Protein AF-A0A1V6BPE2-F1 (afdb_monomer_lite)

Sequence (224 aa):
MIGSGWNFFGLFNGLGRNDGTTNKGRVEPFYGPVFQTWFSSTLQFDFSYVMPKNIRRWTHIVFQATPKLIYKGLLNVSDNVAYQYEADMGENLNGWNFKGNFLLGYQIPIIEDETGKDEMFLRRVNNNFVITAAMLFAIDKLSLTHYSDSPMSGGWGSDFCYVYFGPIFNFDLPNNFFGVFSLQWANEREYTSNTVGNLFYQNKTYKDWYVYFYRIVFAFGINI

Foldseek 3Di:
DKDWFDDDPPPAQQKFWQQLPDLQGGRDGCPFIKDKDKDKDKDKDAVLVVDDLVCSAVRRKIKMKIKMKMFIDGPPDAQPIFMDHHRDRRRDGGAIKIKMKIKIKDKDDPDADPDDPRSSYRPPPFQAKIKMKMKIKIFPIATPPCLPVAPLVWWLHNRDTKMKIWMKIWMQHGPQKIKIKIWMKIKDFDFDPVQPPRSRSRSTHTDGMDIDGDDIDIDIDGDD

Structure (mmCIF, N/CA/C/O backbone):
data_AF-A0A1V6BPE2-F1
#
_entry.id   AF-A0A1V6BPE2-F1
#
loop_
_atom_site.group_PDB
_atom_site.id
_atom_site.type_symbol
_atom_site.label_atom_id
_atom_site.label_alt_id
_atom_site.label_comp_id
_atom_site.label_asym_id
_atom_site.label_entity_id
_atom_site.label_seq_id
_atom_site.pdbx_PDB_ins_code
_atom_site.Cartn_x
_atom_site.Cartn_y
_atom_site.Cartn_z
_atom_site.occupancy
_atom_site.B_iso_or_equiv
_atom_site.auth_seq_id
_atom_site.auth_comp_id
_atom_site.auth_asym_id
_atom_site.auth_atom_id
_atom_site.pdbx_PDB_model_num
ATOM 1 N N . MET A 1 1 ? -12.352 -6.340 -13.380 1.00 84.00 1 MET A N 1
ATOM 2 C CA . MET A 1 1 ? -12.516 -4.973 -13.921 1.00 84.00 1 MET A CA 1
ATOM 3 C C . MET A 1 1 ? -11.866 -4.920 -15.292 1.00 84.00 1 MET A C 1
ATOM 5 O O . MET A 1 1 ? -10.806 -5.513 -15.456 1.00 84.00 1 MET A O 1
ATOM 9 N N . ILE A 1 2 ? -12.506 -4.260 -16.256 1.00 85.38 2 ILE A N 1
ATOM 10 C CA . ILE A 1 2 ? -11.946 -3.984 -17.584 1.00 85.38 2 ILE A CA 1
ATOM 11 C C . ILE A 1 2 ? -12.038 -2.474 -17.793 1.00 85.38 2 ILE A C 1
ATOM 13 O O . ILE A 1 2 ? -13.075 -1.887 -17.489 1.00 85.38 2 ILE A O 1
ATOM 17 N N . GLY A 1 3 ? -10.962 -1.861 -18.272 1.00 82.25 3 GLY A N 1
ATOM 18 C CA . GLY A 1 3 ? -10.868 -0.424 -18.504 1.00 82.25 3 GLY A CA 1
ATOM 19 C C . GLY A 1 3 ? -10.107 -0.093 -19.784 1.00 82.25 3 GLY A C 1
ATOM 20 O O . GLY A 1 3 ? -9.490 -0.953 -20.411 1.00 82.25 3 GLY A O 1
ATOM 21 N N . SER A 1 4 ? -10.160 1.175 -20.174 1.00 82.94 4 SER A N 1
ATOM 22 C CA . SER A 1 4 ? -9.344 1.760 -21.242 1.00 82.9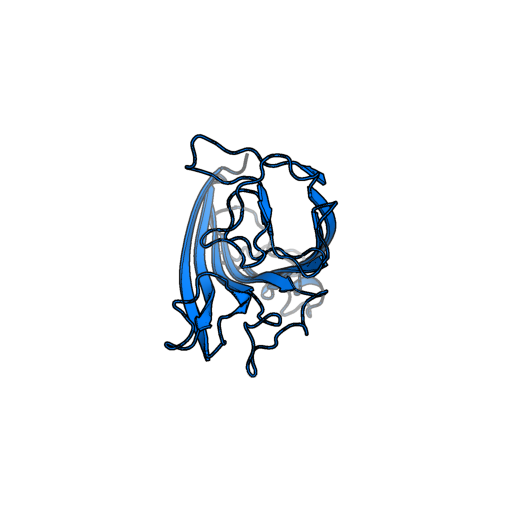4 4 SER A CA 1
ATOM 23 C C . SER A 1 4 ? -8.973 3.189 -20.848 1.00 82.94 4 SER A C 1
ATOM 25 O O . SER A 1 4 ? -9.617 3.771 -19.974 1.00 82.94 4 SER A O 1
ATOM 27 N N . GLY A 1 5 ? -7.925 3.745 -21.456 1.00 79.31 5 GLY A N 1
ATOM 28 C CA . GLY A 1 5 ? -7.472 5.102 -21.153 1.00 79.31 5 GLY A CA 1
ATOM 29 C C . GLY A 1 5 ? -7.773 6.098 -22.263 1.00 79.31 5 GLY A C 1
ATOM 30 O O . GLY A 1 5 ? -7.700 5.775 -23.449 1.00 79.31 5 GLY A O 1
ATOM 31 N N . TRP A 1 6 ? -8.049 7.328 -21.837 1.00 76.06 6 TRP A N 1
ATOM 32 C CA . TRP A 1 6 ? -8.291 8.497 -22.679 1.00 76.06 6 TRP A CA 1
ATOM 33 C C . TRP A 1 6 ? -7.142 9.494 -22.514 1.00 76.06 6 TRP A C 1
ATOM 35 O O . TRP A 1 6 ? -6.471 9.504 -21.483 1.00 76.06 6 TRP A O 1
ATOM 45 N N . ASN A 1 7 ? -6.925 10.358 -23.503 1.00 78.69 7 ASN A N 1
ATOM 46 C CA . ASN A 1 7 ? -6.015 11.495 -23.372 1.00 78.69 7 ASN A CA 1
ATOM 47 C C . ASN A 1 7 ? -6.806 12.799 -23.521 1.00 78.69 7 ASN A C 1
ATOM 49 O O . ASN A 1 7 ? -7.594 12.933 -24.456 1.00 78.69 7 ASN A O 1
ATOM 53 N N . PHE A 1 8 ? -6.591 13.748 -22.608 1.00 71.81 8 PHE A N 1
ATOM 54 C CA . PHE A 1 8 ? -7.148 15.098 -22.696 1.00 71.81 8 PHE A CA 1
ATOM 55 C C . PHE A 1 8 ? -6.040 16.107 -22.988 1.00 71.81 8 PHE A C 1
ATOM 57 O O . PHE A 1 8 ? -5.219 16.393 -22.117 1.00 71.81 8 PHE A O 1
ATOM 64 N N . PHE A 1 9 ? -6.046 16.659 -24.207 1.00 65.50 9 PHE A N 1
ATOM 65 C CA . PHE A 1 9 ? -5.226 17.799 -24.646 1.00 65.50 9 PHE A CA 1
ATOM 66 C C . PHE A 1 9 ? -3.731 17.732 -24.265 1.00 65.50 9 PHE A C 1
ATOM 68 O O . PHE A 1 9 ? -3.106 18.762 -24.030 1.00 65.50 9 PHE A O 1
ATOM 75 N N . GLY A 1 10 ? -3.144 16.532 -24.173 1.00 63.91 10 GLY A N 1
ATOM 76 C CA . GLY A 1 10 ? -1.744 16.352 -23.769 1.00 63.91 10 GLY A CA 1
ATOM 77 C C . GLY A 1 10 ? -1.451 16.642 -22.290 1.00 63.91 10 GLY A C 1
ATOM 78 O O . GLY A 1 10 ? -0.294 16.569 -21.885 1.00 63.91 10 GLY A O 1
ATOM 79 N N . LEU A 1 11 ? -2.476 16.943 -21.486 1.00 64.69 11 LEU A N 1
ATOM 80 C CA . LEU A 1 11 ? -2.368 17.189 -20.045 1.00 64.69 11 LEU A CA 1
ATOM 81 C C . LEU A 1 11 ? -2.385 15.886 -19.240 1.00 64.69 11 LEU A C 1
ATOM 83 O O . LEU A 1 11 ? -1.721 15.791 -18.213 1.00 64.69 11 LEU A O 1
ATOM 87 N N . PHE A 1 12 ? -3.116 14.877 -19.721 1.00 69.50 12 PHE A N 1
ATOM 88 C CA . PHE A 1 12 ? -3.251 13.585 -19.052 1.00 69.50 12 PHE A CA 1
ATOM 89 C C . PHE A 1 12 ? -3.108 12.450 -20.054 1.00 69.50 12 PHE A C 1
ATOM 91 O O . PHE A 1 12 ? -3.820 12.424 -21.060 1.00 69.50 12 PHE A O 1
ATOM 98 N N . ASN A 1 13 ? -2.221 11.498 -19.763 1.00 78.44 13 ASN A N 1
ATOM 99 C CA . ASN A 1 13 ? -2.099 10.273 -20.543 1.00 78.44 13 ASN A CA 1
ATOM 100 C C . ASN A 1 13 ? -2.761 9.108 -19.799 1.00 78.44 13 ASN A C 1
ATOM 102 O O . ASN A 1 13 ? -2.183 8.547 -18.873 1.00 78.44 13 ASN A O 1
ATOM 106 N N . GLY A 1 14 ? -3.990 8.755 -20.176 1.00 78.31 14 GLY A N 1
ATOM 107 C CA . GLY A 1 14 ? -4.737 7.691 -19.502 1.00 78.31 14 GLY A CA 1
ATOM 108 C C . GLY A 1 14 ? -4.257 6.275 -19.828 1.00 78.31 14 GLY A C 1
ATOM 109 O O . GLY A 1 14 ? -4.507 5.372 -19.032 1.00 78.31 14 GLY A O 1
ATOM 110 N N . LEU A 1 15 ? -3.599 6.064 -20.975 1.00 85.44 15 LEU A N 1
ATOM 111 C CA . LEU A 1 15 ? -3.005 4.784 -21.375 1.00 85.44 15 LEU A CA 1
ATOM 112 C C . LEU A 1 15 ? -1.836 5.009 -22.339 1.00 85.44 15 LEU A C 1
ATOM 114 O O . LEU A 1 15 ? -1.924 5.828 -23.256 1.00 85.44 15 LEU A O 1
ATOM 118 N N . GLY A 1 16 ? -0.760 4.247 -22.160 1.00 85.19 16 GLY A N 1
ATOM 119 C CA . GLY A 1 16 ? 0.381 4.323 -23.061 1.00 85.19 16 GLY A CA 1
ATOM 120 C C . GLY A 1 16 ? 1.523 3.393 -22.689 1.00 85.19 16 GLY A C 1
ATOM 121 O O . GLY A 1 16 ? 1.769 3.168 -21.510 1.00 85.19 16 GLY A O 1
ATOM 122 N N . ARG A 1 17 ? 2.244 2.840 -23.666 1.00 87.69 17 ARG A N 1
ATOM 123 C CA . ARG A 1 17 ? 3.418 2.000 -23.376 1.00 87.69 17 ARG A CA 1
ATOM 124 C C . ARG A 1 17 ? 4.615 2.840 -22.944 1.00 87.69 17 ARG A C 1
ATOM 126 O O . ARG A 1 17 ? 4.894 3.880 -23.526 1.00 87.69 17 ARG A O 1
ATOM 133 N N . ASN A 1 18 ? 5.362 2.359 -21.965 1.00 85.75 18 ASN A N 1
ATOM 134 C CA . ASN A 1 18 ? 6.623 2.916 -21.501 1.00 85.75 18 ASN A CA 1
ATOM 135 C C 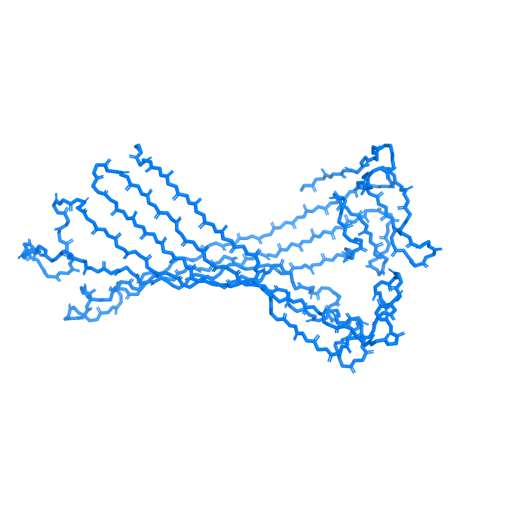. ASN A 1 18 ? 7.741 1.896 -21.760 1.00 85.75 18 ASN A C 1
ATOM 137 O O . ASN A 1 18 ? 8.168 1.166 -20.875 1.00 85.75 18 ASN A O 1
ATOM 141 N N . ASP A 1 19 ? 8.176 1.815 -23.013 1.00 80.25 19 ASP A N 1
ATOM 142 C CA . ASP A 1 19 ? 9.188 0.867 -23.500 1.00 80.25 19 ASP A CA 1
ATOM 143 C C . ASP A 1 19 ? 10.599 1.482 -23.582 1.00 80.25 19 ASP A C 1
ATOM 145 O O . ASP A 1 19 ? 11.495 0.917 -24.205 1.00 80.25 19 ASP A O 1
ATOM 149 N N . GLY A 1 20 ? 10.792 2.675 -23.009 1.00 77.62 20 GLY A N 1
ATOM 150 C CA . GLY A 1 20 ? 12.053 3.417 -23.067 1.00 77.62 20 GLY A CA 1
ATOM 151 C C . GLY A 1 20 ? 12.385 4.029 -24.435 1.00 77.62 20 GLY A C 1
ATOM 152 O O . GLY A 1 20 ? 13.420 4.678 -24.562 1.00 77.62 20 GLY A O 1
ATOM 153 N N . THR A 1 21 ? 11.526 3.872 -25.454 1.00 72.69 21 THR A N 1
ATOM 154 C CA . THR A 1 21 ? 11.765 4.433 -26.801 1.00 72.69 21 THR A CA 1
ATOM 155 C C . THR A 1 21 ? 11.424 5.916 -26.907 1.00 72.69 21 THR A C 1
ATOM 157 O O . THR A 1 21 ? 11.947 6.615 -27.774 1.00 72.69 21 THR A O 1
ATOM 160 N N . THR A 1 22 ? 10.557 6.416 -26.024 1.00 64.75 22 THR A N 1
ATOM 161 C CA . THR A 1 22 ? 10.195 7.831 -25.941 1.00 64.75 22 THR A CA 1
ATOM 162 C C . THR A 1 22 ? 10.459 8.379 -24.545 1.00 64.75 22 THR A C 1
ATOM 164 O O . THR A 1 22 ? 10.311 7.700 -23.532 1.00 64.75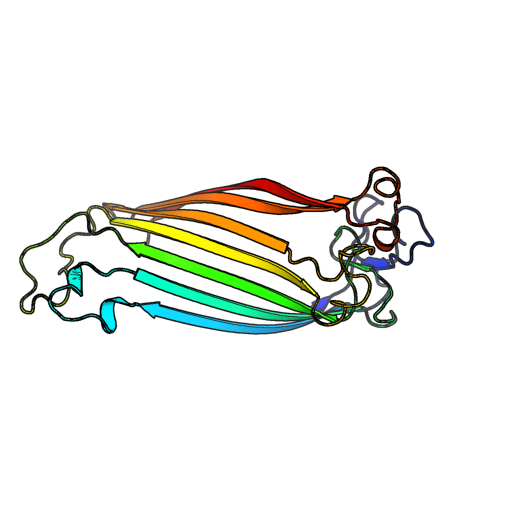 22 THR A O 1
ATOM 167 N N . ASN A 1 23 ? 10.797 9.665 -24.489 1.00 59.56 23 ASN A N 1
ATOM 168 C CA . ASN A 1 23 ? 11.189 10.367 -23.266 1.00 59.56 23 ASN A CA 1
ATOM 169 C C . ASN A 1 23 ? 10.088 10.478 -22.187 1.00 59.56 23 ASN A C 1
ATOM 171 O O . ASN A 1 23 ? 10.393 10.882 -21.069 1.00 59.56 23 ASN A O 1
ATOM 175 N N . LYS A 1 24 ? 8.815 10.188 -22.502 1.00 60.72 24 LYS A N 1
ATOM 176 C CA . LYS A 1 24 ? 7.665 10.376 -21.587 1.00 60.72 24 LYS A CA 1
ATOM 177 C C . LYS A 1 24 ? 6.665 9.207 -21.577 1.00 60.72 24 LYS A C 1
ATOM 179 O O . LYS A 1 24 ? 5.535 9.375 -21.122 1.00 60.72 24 LYS A O 1
ATOM 184 N N . GLY A 1 25 ? 7.067 8.038 -22.079 1.00 67.94 25 GLY A N 1
ATOM 185 C CA . GLY A 1 25 ? 6.114 7.004 -22.476 1.00 67.94 25 GLY A CA 1
ATOM 186 C C . GLY A 1 25 ? 5.356 7.422 -23.741 1.00 67.94 25 GLY A C 1
ATOM 187 O O . GLY A 1 25 ? 5.322 8.591 -24.138 1.00 67.94 25 GLY A O 1
ATOM 188 N N . ARG A 1 26 ? 4.818 6.448 -24.463 1.00 77.50 26 ARG A N 1
ATOM 189 C CA . ARG A 1 26 ? 4.007 6.674 -25.656 1.00 77.50 26 ARG A CA 1
ATOM 190 C C . ARG A 1 26 ? 2.615 7.130 -25.236 1.00 77.50 26 ARG A C 1
ATOM 192 O O . ARG A 1 26 ? 2.072 6.662 -24.243 1.00 77.50 26 ARG A O 1
ATOM 199 N N . VAL A 1 27 ? 2.027 8.037 -26.005 1.00 77.81 27 VAL A N 1
ATOM 200 C CA . VAL A 1 27 ? 0.629 8.442 -25.839 1.00 77.81 27 VAL A CA 1
ATOM 201 C C . VAL A 1 27 ? -0.202 7.585 -26.779 1.00 77.81 27 VAL A C 1
ATOM 203 O O . VAL A 1 27 ? -0.210 7.822 -27.984 1.00 77.81 27 VAL A O 1
ATOM 206 N N . GLU A 1 28 ? -0.855 6.560 -26.241 1.00 79.50 28 GLU A N 1
ATOM 207 C CA . GLU A 1 28 ? -1.592 5.576 -27.039 1.00 79.50 28 GLU A CA 1
ATOM 208 C C . GLU A 1 28 ? -2.977 5.350 -26.406 1.00 79.50 28 GLU A C 1
ATOM 210 O O . GLU A 1 28 ? -3.230 4.301 -25.800 1.00 79.50 28 GLU A O 1
ATOM 215 N N . PRO A 1 29 ? -3.890 6.341 -26.502 1.00 76.56 29 PRO A N 1
ATOM 216 C CA . PRO A 1 29 ? -5.252 6.168 -26.014 1.00 76.56 29 PRO A CA 1
ATOM 217 C C . PRO A 1 29 ? -5.890 4.960 -26.711 1.00 76.56 29 PRO A C 1
ATOM 219 O O . PRO A 1 29 ? -5.697 4.752 -27.908 1.00 76.56 29 PRO A O 1
ATOM 222 N N . PHE A 1 30 ? -6.632 4.151 -25.955 1.00 74.38 30 PHE A N 1
ATOM 223 C CA . PHE A 1 30 ? -7.263 2.910 -26.438 1.00 74.38 30 PHE A CA 1
ATOM 224 C C . PHE A 1 30 ? -6.341 1.850 -27.055 1.00 74.38 30 PHE A C 1
ATOM 226 O O . PHE A 1 30 ? -6.836 0.976 -27.763 1.00 74.38 30 PHE A O 1
ATOM 233 N N . TYR A 1 31 ? -5.033 1.868 -26.772 1.00 82.88 31 TYR A N 1
ATOM 234 C CA . TYR A 1 31 ? -4.097 0.851 -27.276 1.00 82.88 31 TYR A CA 1
ATOM 235 C C . TYR A 1 31 ? -4.575 -0.596 -27.047 1.00 82.88 31 TYR A C 1
ATOM 237 O O . TYR A 1 31 ? -4.380 -1.479 -27.882 1.00 82.88 31 TYR A O 1
ATOM 245 N N . GLY A 1 32 ? -5.230 -0.835 -25.914 1.00 85.12 32 GLY A N 1
ATOM 246 C CA . GLY A 1 32 ? -5.852 -2.106 -25.596 1.00 85.12 32 GLY A CA 1
ATOM 247 C C . GLY A 1 32 ? -6.659 -2.024 -24.304 1.00 85.12 32 GLY A C 1
ATOM 248 O O . GLY A 1 32 ? -6.548 -1.046 -23.556 1.00 85.12 32 GLY A O 1
ATOM 249 N N . PRO A 1 33 ? -7.490 -3.038 -24.027 1.00 88.56 33 PRO A N 1
ATOM 250 C CA . PRO A 1 33 ? -8.170 -3.139 -22.749 1.00 88.56 33 PRO A CA 1
ATOM 251 C C . PRO A 1 33 ? -7.161 -3.462 -21.640 1.00 88.56 33 PRO A C 1
ATOM 253 O O . PRO A 1 33 ? -6.342 -4.378 -21.758 1.00 88.56 33 PRO A O 1
ATOM 256 N N . VAL A 1 34 ? -7.259 -2.725 -20.538 1.00 90.19 34 VAL A N 1
ATOM 257 C CA . VAL A 1 34 ? -6.593 -3.054 -19.278 1.00 90.19 34 VAL A CA 1
ATOM 258 C C . VAL A 1 34 ? -7.533 -3.931 -18.468 1.00 90.19 34 VAL A C 1
ATOM 260 O O . VAL A 1 34 ? -8.680 -3.567 -18.209 1.00 90.19 34 VAL A O 1
ATOM 263 N N . PHE A 1 35 ? -7.053 -5.099 -18.068 1.00 91.31 35 PHE A N 1
ATOM 264 C CA . PHE A 1 35 ? -7.759 -6.031 -17.208 1.00 91.31 35 PHE A CA 1
ATOM 265 C C . PHE A 1 35 ? -7.145 -6.024 -15.811 1.00 91.31 35 PHE A C 1
ATOM 267 O O . PHE A 1 35 ? -5.927 -6.053 -15.643 1.00 91.31 35 PHE A O 1
ATOM 274 N N . GLN A 1 36 ? -8.008 -6.032 -14.799 1.00 92.69 36 GLN A N 1
ATOM 275 C CA . GLN A 1 36 ? -7.604 -6.198 -13.412 1.00 92.69 36 GLN A CA 1
ATOM 276 C C . GLN A 1 36 ? -8.524 -7.187 -12.700 1.00 92.69 36 GLN A C 1
ATOM 278 O O . GLN A 1 36 ? -9.750 -7.030 -12.711 1.00 92.69 36 GLN A O 1
ATOM 283 N N . THR A 1 37 ? -7.929 -8.159 -12.017 1.00 94.94 37 THR A N 1
ATOM 284 C CA . THR A 1 37 ? -8.616 -9.066 -11.093 1.00 94.94 37 THR A CA 1
ATOM 285 C C . THR A 1 37 ? -7.918 -9.054 -9.745 1.00 94.94 37 THR A C 1
ATOM 287 O O . THR A 1 37 ? -6.720 -8.786 -9.661 1.00 94.94 37 THR A O 1
ATOM 290 N N . TRP A 1 38 ? -8.664 -9.281 -8.670 1.00 96.44 38 TRP A N 1
ATOM 291 C CA . TRP A 1 38 ? -8.094 -9.312 -7.334 1.00 96.44 38 TRP A CA 1
ATOM 292 C C . TRP A 1 38 ? -8.835 -10.270 -6.420 1.00 96.44 38 TRP A C 1
ATOM 294 O O . TRP A 1 38 ? -10.042 -10.471 -6.535 1.00 96.44 38 TRP A O 1
ATOM 304 N N . PHE A 1 39 ? -8.089 -10.793 -5.459 1.00 96.75 39 PHE A N 1
ATOM 305 C CA . PHE A 1 39 ? -8.595 -11.535 -4.321 1.00 96.75 39 PHE A CA 1
ATOM 306 C C . PHE A 1 39 ? -8.176 -10.804 -3.048 1.00 96.75 39 PHE A C 1
ATOM 308 O O . PHE A 1 39 ? -7.030 -10.374 -2.927 1.00 96.75 39 PHE A O 1
ATOM 315 N N . SER A 1 40 ? -9.105 -10.628 -2.113 1.00 96.56 40 SER A N 1
ATOM 316 C CA . SER A 1 40 ? -8.866 -9.945 -0.843 1.00 96.56 40 SER A CA 1
ATOM 317 C C . SER A 1 40 ? -9.633 -10.661 0.254 1.00 96.56 40 SER A C 1
ATOM 319 O O . SER A 1 40 ? -10.776 -11.057 0.038 1.00 96.56 40 SER A O 1
ATOM 321 N N . SER A 1 41 ? -9.030 -10.777 1.432 1.00 95.31 41 SER A N 1
ATOM 322 C CA . SER A 1 41 ? -9.686 -11.317 2.624 1.00 95.31 41 SER A CA 1
ATOM 323 C C . SER A 1 41 ? -9.415 -10.398 3.801 1.00 95.31 41 SER A C 1
ATOM 325 O O . SER A 1 41 ? -8.312 -9.871 3.903 1.00 95.31 41 SER A O 1
ATOM 327 N N . THR A 1 42 ? -10.389 -10.223 4.692 1.00 96.69 42 THR A N 1
ATOM 328 C CA . THR A 1 42 ? -10.212 -9.467 5.937 1.00 96.69 42 THR A CA 1
ATOM 329 C C . THR A 1 42 ? -10.292 -10.423 7.113 1.00 96.69 42 THR A C 1
ATOM 331 O O . THR A 1 42 ? -11.276 -11.140 7.273 1.00 96.69 42 THR A O 1
ATOM 334 N N . LEU A 1 43 ? -9.246 -10.427 7.931 1.00 94.75 43 LEU A N 1
ATOM 335 C CA . LEU A 1 43 ? -9.169 -11.152 9.189 1.00 94.75 43 LEU A CA 1
ATOM 336 C C . LEU A 1 43 ? -9.150 -10.123 10.311 1.00 94.75 43 LEU A C 1
ATOM 338 O O . LEU A 1 43 ? -8.337 -9.203 10.277 1.00 94.75 43 LEU A O 1
ATOM 342 N N . GLN A 1 44 ? -10.025 -10.282 11.295 1.00 92.69 44 GLN A N 1
ATOM 343 C CA . GLN A 1 44 ? -10.048 -9.445 12.487 1.00 92.69 44 GLN A CA 1
ATOM 344 C C . GLN A 1 44 ? -10.071 -10.342 13.719 1.00 92.69 44 GLN A C 1
ATOM 346 O O . GLN A 1 44 ? -10.824 -11.314 13.769 1.00 92.69 44 GLN A O 1
ATOM 351 N N . PHE A 1 45 ? -9.230 -10.021 14.697 1.00 89.12 45 PHE A N 1
ATOM 352 C CA . PHE A 1 45 ? -9.114 -10.766 15.938 1.00 89.12 45 PHE A CA 1
ATOM 353 C C . PHE A 1 45 ? -9.046 -9.816 17.129 1.00 89.12 45 PHE A C 1
ATOM 355 O O . PHE A 1 45 ? -8.295 -8.841 17.121 1.00 89.12 45 PHE A O 1
ATOM 362 N N . ASP A 1 46 ? -9.829 -10.128 18.154 1.00 85.44 46 ASP A N 1
ATOM 363 C CA . ASP A 1 46 ? -9.804 -9.444 19.439 1.00 85.44 46 ASP A CA 1
ATOM 364 C C . ASP A 1 46 ? -9.093 -10.340 20.461 1.00 85.44 46 ASP A C 1
ATOM 366 O O . ASP A 1 46 ? -9.611 -11.386 20.870 1.00 85.44 46 ASP A O 1
ATOM 370 N N . PHE A 1 47 ? -7.890 -9.936 20.876 1.00 83.56 47 PHE A N 1
ATOM 371 C CA . PHE A 1 47 ? -7.075 -10.720 21.807 1.00 83.56 47 PHE A CA 1
ATOM 372 C C . PHE A 1 47 ? -7.708 -10.836 23.189 1.00 83.56 47 PHE A C 1
ATOM 374 O O . PHE A 1 47 ? -7.445 -11.806 23.898 1.00 83.56 47 PHE A O 1
ATOM 381 N N . SER A 1 48 ? -8.590 -9.907 23.553 1.00 80.50 48 SER A N 1
ATOM 382 C CA . SER A 1 48 ? -9.318 -9.915 24.823 1.00 80.50 48 SER A CA 1
ATOM 383 C C . SER A 1 48 ? -10.079 -11.227 25.025 1.00 80.50 48 SER A C 1
ATOM 385 O O . SER A 1 48 ? -10.209 -11.715 26.145 1.00 80.50 48 SER A O 1
ATOM 387 N N . TYR A 1 49 ? -10.555 -11.853 23.944 1.00 79.06 49 TYR A N 1
ATOM 388 C CA . TYR A 1 49 ? -11.358 -13.070 24.021 1.00 79.06 49 TYR A CA 1
ATOM 389 C C . TYR A 1 49 ? -10.599 -14.288 24.573 1.00 79.06 49 TYR A C 1
ATOM 391 O O . TYR A 1 49 ? -11.203 -15.120 25.252 1.00 79.06 49 TYR A O 1
ATOM 399 N N . VAL A 1 50 ? -9.293 -14.385 24.313 1.00 85.06 50 VAL A N 1
ATOM 400 C CA . VAL A 1 50 ? -8.455 -15.538 24.697 1.00 85.06 50 VAL A CA 1
ATOM 401 C C . VAL A 1 50 ? -7.646 -15.309 25.976 1.00 85.06 50 VAL A C 1
ATOM 403 O O . VAL A 1 50 ? -6.935 -16.208 26.421 1.00 85.06 50 VAL A O 1
ATOM 406 N N . MET A 1 51 ? -7.750 -14.125 26.584 1.00 84.06 51 MET A N 1
ATOM 407 C CA . MET A 1 51 ? -7.001 -13.800 27.794 1.00 84.06 51 MET A CA 1
ATOM 408 C C . MET A 1 51 ? -7.645 -14.371 29.068 1.00 84.06 51 MET A C 1
ATOM 410 O O . MET A 1 51 ? -8.875 -14.462 29.165 1.00 84.06 51 MET A O 1
ATOM 414 N N . PRO A 1 52 ? -6.832 -14.701 30.091 1.00 84.56 52 PRO A N 1
ATOM 415 C CA . PRO A 1 52 ? -7.315 -15.045 31.424 1.00 84.56 52 PRO A CA 1
ATOM 416 C C . PRO A 1 52 ? -8.274 -13.990 31.996 1.00 84.56 52 PRO A C 1
ATOM 418 O O . PRO A 1 52 ? -8.064 -12.786 31.828 1.00 84.56 52 PRO A O 1
ATOM 421 N N . LYS A 1 53 ? -9.317 -14.434 32.714 1.00 79.44 53 LYS A N 1
ATOM 422 C CA . LYS A 1 53 ? -10.396 -13.564 33.229 1.00 79.44 53 LYS A CA 1
ATOM 423 C C . LYS A 1 53 ? -9.887 -12.353 34.024 1.00 79.44 53 LYS A C 1
ATOM 425 O O . LYS A 1 53 ? -10.438 -11.271 33.888 1.00 79.44 53 LYS A O 1
ATOM 430 N N . ASN A 1 54 ? -8.810 -12.516 34.791 1.00 79.75 54 ASN A N 1
ATOM 431 C CA . ASN A 1 54 ? -8.215 -11.470 35.628 1.00 79.75 54 ASN A CA 1
ATOM 432 C C . ASN A 1 54 ? -7.586 -10.302 34.842 1.00 79.75 54 ASN A C 1
ATOM 434 O O . ASN A 1 54 ? -7.477 -9.205 35.385 1.00 79.75 54 ASN A O 1
ATOM 438 N N . ILE A 1 55 ? -7.167 -10.513 33.588 1.00 75.06 55 ILE A N 1
ATOM 439 C CA . ILE A 1 55 ? -6.552 -9.469 32.738 1.00 75.06 55 ILE A CA 1
ATOM 440 C C . ILE A 1 55 ? -7.362 -9.156 31.475 1.00 75.06 55 ILE A C 1
ATOM 442 O O . ILE A 1 55 ? -7.078 -8.187 30.770 1.00 75.06 55 ILE A O 1
ATOM 446 N N . ARG A 1 56 ? -8.403 -9.948 31.207 1.00 73.75 56 ARG A N 1
ATOM 447 C CA . ARG A 1 56 ? -9.293 -9.823 30.051 1.00 73.75 56 ARG A CA 1
ATOM 448 C C . ARG A 1 56 ? -9.935 -8.443 29.922 1.00 73.75 56 ARG A C 1
ATOM 450 O O . ARG A 1 56 ? -10.044 -7.949 28.811 1.00 73.75 56 ARG A O 1
ATOM 457 N N . ARG A 1 57 ? -10.295 -7.800 31.037 1.00 71.06 57 ARG A N 1
ATOM 458 C CA . ARG A 1 57 ? -10.880 -6.445 31.049 1.00 71.06 57 ARG A CA 1
ATOM 459 C C . ARG A 1 57 ? -9.908 -5.323 30.659 1.00 71.06 57 ARG A C 1
ATOM 461 O O . ARG A 1 57 ? -10.350 -4.229 30.352 1.00 71.06 57 ARG A O 1
ATOM 468 N N . TRP A 1 58 ? -8.602 -5.586 30.720 1.00 68.62 58 TRP A N 1
ATOM 469 C CA . TRP A 1 58 ? -7.539 -4.615 30.421 1.00 68.62 58 TRP A CA 1
ATOM 470 C C . TRP A 1 58 ? -6.884 -4.861 29.071 1.00 68.62 58 TRP A C 1
ATOM 472 O O . TRP A 1 58 ? -6.150 -4.024 28.555 1.00 68.62 58 TRP A O 1
ATOM 482 N N . THR A 1 59 ? -7.114 -6.039 28.505 1.00 74.12 59 THR A N 1
ATOM 483 C CA . THR A 1 59 ? -6.655 -6.350 27.165 1.00 74.12 59 THR A CA 1
ATOM 484 C C . THR A 1 59 ? -7.760 -5.868 26.248 1.00 74.12 59 THR A C 1
ATOM 486 O O . THR A 1 59 ? -8.851 -6.399 26.324 1.00 74.12 59 THR A O 1
ATOM 489 N N . HIS A 1 60 ? -7.497 -4.837 25.449 1.00 79.69 60 HIS A N 1
ATOM 490 C CA . HIS A 1 60 ? -8.379 -4.359 24.379 1.00 79.69 60 HIS A CA 1
ATOM 491 C C . HIS A 1 60 ? -7.576 -4.232 23.085 1.00 79.69 60 HIS A C 1
ATOM 493 O O . HIS A 1 60 ? -7.604 -3.211 22.395 1.00 79.69 60 HIS A O 1
ATOM 499 N N . ILE A 1 61 ? -6.763 -5.256 22.817 1.00 86.75 61 ILE A N 1
ATOM 500 C CA . ILE A 1 61 ? -5.899 -5.298 21.645 1.00 86.75 61 ILE A CA 1
ATOM 501 C C . ILE A 1 61 ? -6.703 -5.886 20.492 1.00 86.75 61 ILE A C 1
ATOM 503 O O . ILE A 1 61 ? -7.127 -7.042 20.542 1.00 86.75 61 ILE A O 1
ATOM 507 N N . VAL A 1 62 ? -6.865 -5.089 19.444 1.00 87.38 62 VAL A N 1
ATOM 508 C CA . VAL A 1 62 ? -7.540 -5.480 18.210 1.00 87.38 62 VAL A CA 1
ATOM 509 C C . VAL A 1 62 ? -6.505 -5.578 17.108 1.00 87.38 62 VAL A C 1
ATOM 511 O O . VAL A 1 62 ? -5.718 -4.660 16.891 1.00 87.38 62 VAL A O 1
ATOM 514 N N . PHE A 1 63 ? -6.520 -6.688 16.387 1.00 92.25 63 PHE A N 1
ATOM 515 C CA . PHE A 1 63 ? -5.732 -6.857 15.181 1.00 92.25 63 PHE A CA 1
ATOM 516 C C . PHE A 1 63 ? -6.647 -7.025 13.979 1.00 92.25 63 PHE A C 1
ATOM 518 O O . PHE A 1 63 ? -7.612 -7.787 14.025 1.00 92.25 63 PHE A O 1
ATOM 525 N N . GLN A 1 64 ? -6.315 -6.342 12.890 1.00 95.19 64 GLN A N 1
ATOM 526 C CA . GLN A 1 64 ? -6.949 -6.535 11.597 1.00 95.19 64 GLN A CA 1
ATOM 527 C C . GLN A 1 64 ? -5.878 -6.688 10.519 1.00 95.19 64 GLN A C 1
ATOM 529 O O . GLN A 1 64 ? -4.962 -5.876 10.424 1.00 95.19 64 GLN A O 1
ATOM 534 N N . ALA A 1 65 ? -6.021 -7.701 9.673 1.00 97.00 65 ALA A N 1
ATOM 535 C CA . ALA A 1 65 ? -5.213 -7.896 8.480 1.00 97.00 65 ALA A CA 1
ATOM 536 C C . ALA A 1 65 ? -6.107 -7.993 7.248 1.00 97.00 65 ALA A C 1
ATOM 538 O O . ALA A 1 65 ? -7.125 -8.684 7.243 1.00 97.00 65 ALA A O 1
ATOM 539 N N . THR A 1 66 ? -5.708 -7.323 6.177 1.00 98.00 66 THR A N 1
ATOM 540 C CA . THR A 1 66 ? -6.415 -7.329 4.899 1.00 98.00 66 THR A CA 1
ATOM 541 C C . THR A 1 66 ? -5.418 -7.531 3.759 1.00 98.00 66 THR A C 1
ATOM 543 O O . THR A 1 66 ? -5.052 -6.559 3.093 1.00 98.00 66 THR A O 1
ATOM 546 N N . PRO A 1 67 ? -4.912 -8.764 3.551 1.00 97.00 67 PRO A N 1
ATOM 547 C CA . PRO A 1 67 ? -4.103 -9.096 2.384 1.00 97.00 67 PRO A CA 1
ATOM 548 C C . PRO A 1 67 ? -4.936 -9.032 1.099 1.00 97.00 67 PRO A C 1
ATOM 550 O O . PRO A 1 67 ? -6.098 -9.448 1.067 1.00 97.00 67 PRO A O 1
ATOM 553 N N . LYS A 1 68 ? -4.312 -8.553 0.022 1.00 97.81 68 LYS A N 1
ATOM 554 C CA . LYS A 1 68 ? -4.911 -8.424 -1.304 1.00 97.81 68 LYS A CA 1
ATOM 555 C C . LYS A 1 68 ? -3.906 -8.806 -2.393 1.00 97.81 68 LYS A C 1
ATOM 557 O O . LYS A 1 68 ? -2.863 -8.179 -2.544 1.00 97.81 68 LYS A O 1
ATOM 562 N N . LEU A 1 69 ? -4.254 -9.809 -3.191 1.00 97.62 69 LEU A N 1
ATOM 563 C CA . LEU A 1 69 ? -3.532 -10.198 -4.402 1.00 97.62 69 LEU A CA 1
ATOM 564 C C . LEU A 1 69 ? -4.229 -9.579 -5.608 1.00 97.62 69 LEU A C 1
ATOM 566 O O . LEU A 1 69 ? -5.442 -9.720 -5.752 1.00 97.62 69 LEU A O 1
ATOM 570 N N . ILE A 1 70 ? -3.484 -8.884 -6.464 1.00 96.94 70 ILE A N 1
ATOM 571 C CA . ILE A 1 70 ? -4.020 -8.182 -7.634 1.00 96.94 70 ILE A CA 1
ATOM 572 C C . ILE A 1 70 ? -3.221 -8.592 -8.860 1.00 96.94 70 ILE A C 1
ATOM 574 O O . ILE A 1 70 ? -2.007 -8.424 -8.876 1.00 96.94 70 ILE A O 1
ATOM 578 N N . TYR A 1 71 ? -3.897 -9.056 -9.901 1.00 95.19 71 TYR A N 1
ATOM 579 C CA . TYR A 1 71 ? -3.322 -9.136 -11.237 1.00 95.19 71 TYR A CA 1
ATOM 580 C C . TYR A 1 71 ? -3.810 -7.943 -12.051 1.00 95.19 71 TYR A C 1
ATOM 582 O O . TYR A 1 71 ? -5.017 -7.684 -12.097 1.00 95.19 71 TYR A O 1
ATOM 590 N N . LYS A 1 72 ? -2.886 -7.228 -12.689 1.00 94.25 72 LYS A N 1
ATOM 591 C CA . LYS A 1 72 ? -3.175 -6.132 -13.620 1.00 94.25 72 LYS A CA 1
ATOM 592 C C . LYS A 1 72 ? -2.425 -6.413 -14.914 1.00 94.25 72 LYS A C 1
ATOM 594 O O . LYS A 1 72 ? -1.247 -6.752 -14.862 1.00 94.25 72 LYS A O 1
ATOM 599 N N . GLY A 1 73 ? -3.089 -6.264 -16.053 1.00 93.06 73 GLY A N 1
ATOM 600 C CA . GLY A 1 73 ? -2.456 -6.450 -17.350 1.00 93.06 73 GLY A CA 1
ATOM 601 C C . GLY A 1 73 ? -3.110 -5.628 -18.450 1.00 93.06 73 GLY A C 1
ATOM 602 O O . GLY A 1 73 ? -4.326 -5.454 -18.466 1.00 93.06 73 GLY A O 1
ATOM 603 N N . LEU A 1 74 ? -2.300 -5.131 -19.374 1.00 91.75 74 LEU A N 1
ATOM 604 C CA . LEU A 1 74 ? -2.717 -4.529 -20.630 1.00 91.75 74 LEU A CA 1
ATOM 605 C C . LEU A 1 74 ? -2.621 -5.585 -21.735 1.00 91.75 74 LEU A C 1
ATOM 607 O O . LEU A 1 74 ? -1.542 -6.122 -21.997 1.00 91.75 74 LEU A O 1
ATOM 611 N N . LEU A 1 75 ? -3.748 -5.889 -22.387 1.00 87.19 75 LEU A N 1
ATOM 612 C CA . LEU A 1 75 ? -3.741 -6.809 -23.527 1.00 87.19 75 LEU A CA 1
ATOM 613 C C . LEU A 1 75 ? -2.942 -6.201 -24.696 1.00 87.19 75 LEU A C 1
ATOM 615 O O . LEU A 1 75 ? -2.891 -4.982 -24.851 1.00 87.19 75 LEU A O 1
ATOM 619 N N . ASN A 1 76 ? -2.340 -7.051 -25.534 1.00 85.44 76 ASN A N 1
ATOM 620 C CA . ASN A 1 76 ? -1.442 -6.673 -26.643 1.00 85.44 76 ASN A CA 1
ATOM 621 C C . ASN A 1 76 ? -0.101 -6.039 -26.221 1.00 85.44 76 ASN A C 1
ATOM 623 O O . ASN A 1 76 ? 0.595 -5.445 -27.053 1.00 85.44 76 ASN A O 1
ATOM 627 N N . VAL A 1 77 ? 0.279 -6.175 -24.949 1.00 86.25 77 VAL A N 1
ATOM 628 C CA . VAL A 1 77 ? 1.599 -5.811 -24.420 1.00 86.25 77 VAL A CA 1
ATOM 629 C C . VAL A 1 77 ? 2.197 -7.031 -23.731 1.00 86.25 77 VAL A C 1
ATOM 631 O O . VAL A 1 77 ? 1.482 -7.774 -23.063 1.00 86.25 77 VAL A O 1
ATOM 634 N N . SER A 1 78 ? 3.489 -7.277 -23.950 1.00 87.31 78 SER A N 1
ATOM 635 C CA . SER A 1 78 ? 4.210 -8.357 -23.277 1.00 87.31 78 SER A CA 1
ATOM 636 C C . SER A 1 78 ? 4.483 -8.005 -21.818 1.00 87.31 78 SER A C 1
ATOM 638 O O . SER A 1 78 ? 4.554 -6.833 -21.456 1.00 87.31 78 SER A O 1
ATOM 640 N N . ASP A 1 79 ? 4.698 -9.020 -20.985 1.00 87.25 79 ASP A N 1
ATOM 641 C CA . ASP A 1 79 ? 4.755 -8.822 -19.535 1.00 87.25 79 ASP A CA 1
ATOM 642 C C . ASP A 1 79 ? 5.903 -7.917 -19.067 1.00 87.25 79 ASP A C 1
ATOM 644 O O . ASP A 1 79 ? 5.764 -7.204 -18.079 1.00 87.25 79 ASP A O 1
ATOM 648 N N . ASN A 1 80 ? 6.993 -7.851 -19.833 1.00 85.56 80 ASN A N 1
ATOM 649 C CA . ASN A 1 80 ? 8.182 -7.062 -19.499 1.00 85.56 80 ASN A CA 1
ATOM 650 C C . ASN A 1 80 ? 8.133 -5.613 -20.011 1.00 85.56 80 ASN A C 1
ATOM 652 O O . ASN A 1 80 ? 9.062 -4.841 -19.769 1.00 85.56 80 ASN A O 1
ATOM 656 N N . VAL A 1 81 ? 7.090 -5.237 -20.755 1.00 88.69 81 VAL A N 1
ATOM 657 C CA . VAL A 1 81 ? 6.947 -3.877 -21.282 1.00 88.69 81 VAL A CA 1
ATOM 658 C C . VAL A 1 81 ? 6.103 -3.065 -20.319 1.00 88.69 81 VAL A C 1
ATOM 660 O O . VAL A 1 81 ? 4.929 -3.362 -20.088 1.00 88.69 81 VAL A O 1
ATOM 663 N N . ALA A 1 82 ? 6.708 -2.016 -19.766 1.00 90.56 82 ALA A N 1
ATOM 664 C CA . ALA A 1 82 ? 6.009 -1.159 -18.833 1.00 90.56 82 ALA A CA 1
ATOM 665 C C . ALA A 1 82 ? 4.930 -0.334 -19.543 1.00 90.56 82 ALA A C 1
ATOM 667 O O . ALA A 1 82 ? 5.017 -0.059 -20.742 1.00 90.56 82 ALA A O 1
ATOM 668 N N . TYR A 1 83 ? 3.897 0.073 -18.816 1.00 89.56 83 TYR A N 1
ATOM 669 C CA . TYR A 1 83 ? 2.827 0.912 -19.342 1.00 89.56 83 TYR A CA 1
ATOM 670 C C . TYR A 1 83 ? 2.281 1.877 -18.288 1.00 89.56 83 TYR A C 1
ATOM 672 O O . TYR A 1 83 ? 2.289 1.620 -17.081 1.00 89.56 83 TYR A O 1
ATOM 680 N N . GLN A 1 84 ? 1.788 3.006 -18.779 1.00 88.81 84 GLN A N 1
ATOM 681 C CA . GLN A 1 84 ? 1.004 3.999 -18.060 1.00 88.81 84 GLN A CA 1
ATOM 682 C C . GLN A 1 84 ? -0.462 3.599 -18.071 1.00 88.81 84 GLN A C 1
ATOM 684 O O . GLN A 1 84 ? -0.987 3.181 -19.104 1.00 88.81 84 GLN A O 1
ATOM 689 N N . TYR A 1 85 ? -1.127 3.757 -16.934 1.00 86.44 85 TYR A N 1
ATOM 690 C CA . TYR A 1 85 ? -2.574 3.606 -16.816 1.00 86.44 85 TYR A CA 1
ATOM 691 C C . TYR A 1 85 ? -3.103 4.596 -15.778 1.00 86.44 85 TYR A C 1
ATOM 693 O O . TYR A 1 85 ? -2.475 4.774 -14.742 1.00 86.44 85 TYR A O 1
ATOM 701 N N . GLU A 1 86 ? -4.236 5.248 -16.052 1.00 85.44 86 GLU A N 1
ATOM 702 C CA . GLU A 1 86 ? -4.836 6.251 -15.147 1.00 85.44 86 GLU A CA 1
ATOM 703 C C . GLU A 1 86 ? -3.881 7.415 -14.800 1.00 85.44 86 GLU A C 1
ATOM 705 O O . GLU A 1 86 ? -3.910 7.953 -13.698 1.00 85.44 86 GLU A O 1
ATOM 710 N N . ALA A 1 87 ? -3.054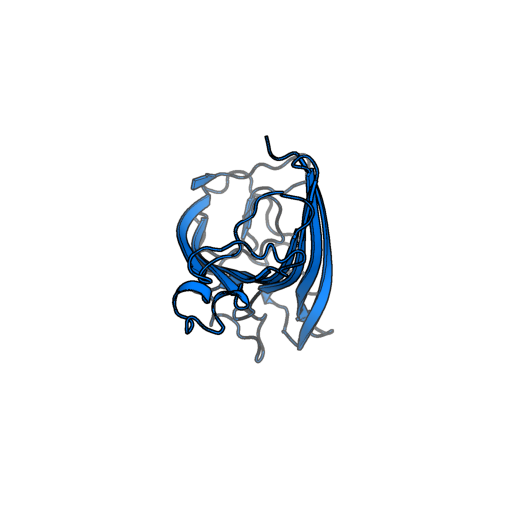 7.831 -15.770 1.00 80.25 87 ALA A N 1
ATOM 711 C CA . ALA A 1 87 ? -2.088 8.928 -15.635 1.00 80.25 87 ALA A CA 1
ATOM 712 C C . ALA A 1 87 ? -1.034 8.730 -14.528 1.00 80.25 87 ALA A C 1
ATOM 714 O O . ALA A 1 87 ? -0.549 9.698 -13.941 1.00 80.25 87 ALA A O 1
ATOM 715 N N . ASP A 1 88 ? -0.652 7.479 -14.264 1.00 83.69 88 ASP A N 1
ATOM 716 C CA . ASP A 1 88 ? 0.457 7.164 -13.369 1.00 83.69 88 ASP A CA 1
ATOM 717 C C . ASP A 1 88 ? 1.847 7.319 -14.020 1.00 83.69 88 ASP A C 1
ATOM 719 O O . ASP A 1 88 ? 2.000 7.711 -15.179 1.00 83.69 88 ASP A O 1
ATOM 723 N N . MET A 1 89 ? 2.896 7.013 -13.248 1.00 81.94 89 MET A N 1
ATOM 724 C CA . MET A 1 89 ? 4.298 7.178 -13.658 1.00 81.94 89 MET A CA 1
ATOM 725 C C . MET A 1 89 ? 4.751 6.205 -14.761 1.00 81.94 89 MET A C 1
ATOM 727 O O . MET A 1 89 ? 5.871 6.326 -15.254 1.00 81.94 89 MET A O 1
ATOM 731 N N . GLY A 1 90 ? 3.913 5.250 -15.182 1.00 85.00 90 GLY A N 1
ATOM 732 C CA . GLY A 1 90 ? 4.268 4.326 -16.260 1.00 85.00 90 GLY A CA 1
ATOM 733 C C . GLY A 1 90 ? 5.168 3.175 -15.853 1.00 85.00 90 GLY A C 1
ATOM 734 O O . GLY A 1 90 ? 5.905 2.660 -16.689 1.00 85.00 90 GLY A O 1
ATOM 735 N N . GLU A 1 91 ? 5.118 2.791 -14.581 1.00 89.19 91 GLU A N 1
ATOM 736 C CA . GLU A 1 91 ? 5.876 1.671 -14.013 1.00 89.19 91 GLU A CA 1
ATOM 737 C C . GLU A 1 91 ? 4.983 0.442 -13.749 1.00 89.19 91 GLU A C 1
ATOM 739 O O . GLU A 1 91 ? 5.265 -0.378 -12.865 1.00 89.19 91 GLU A O 1
ATOM 744 N N . ASN A 1 92 ? 3.847 0.324 -14.450 1.00 89.94 92 ASN A N 1
ATOM 745 C CA . ASN A 1 92 ? 3.067 -0.912 -14.417 1.00 89.94 92 ASN A CA 1
ATOM 746 C C . ASN A 1 92 ? 3.671 -1.922 -15.373 1.00 89.94 92 ASN A C 1
ATOM 748 O O . ASN A 1 92 ? 3.984 -1.576 -16.504 1.00 89.94 92 ASN A O 1
ATOM 752 N N . LEU A 1 93 ? 3.723 -3.171 -14.941 1.00 93.00 93 LEU A N 1
ATOM 753 C CA . LEU A 1 93 ? 4.025 -4.330 -15.769 1.00 93.00 93 LEU A CA 1
ATOM 754 C C . LEU A 1 93 ? 2.848 -5.303 -15.665 1.00 93.00 93 LEU A C 1
ATOM 756 O O . LEU A 1 93 ? 2.071 -5.224 -14.702 1.00 93.00 93 LEU A O 1
ATOM 760 N N . ASN A 1 94 ? 2.666 -6.172 -16.660 1.00 94.81 94 ASN A N 1
ATOM 761 C CA . ASN A 1 94 ? 1.588 -7.155 -16.582 1.00 94.81 94 ASN A CA 1
ATOM 762 C C . ASN A 1 94 ? 1.976 -8.233 -15.578 1.00 94.81 94 ASN A C 1
ATOM 764 O O . ASN A 1 94 ? 2.913 -8.988 -15.802 1.00 94.81 94 ASN A O 1
ATOM 768 N N . GLY A 1 95 ? 1.231 -8.351 -14.485 1.00 95.38 95 GLY A N 1
ATOM 769 C CA . GLY A 1 95 ? 1.593 -9.325 -13.471 1.00 95.38 95 GLY A CA 1
ATOM 770 C C . GLY A 1 95 ? 0.835 -9.200 -12.166 1.00 95.38 95 GLY A C 1
ATOM 771 O O . GLY A 1 95 ? -0.042 -8.350 -11.971 1.00 95.38 95 GLY A O 1
ATOM 772 N N . TRP A 1 96 ? 1.204 -10.093 -11.255 1.00 96.62 96 TRP A N 1
ATOM 773 C CA . TRP A 1 96 ? 0.703 -10.146 -9.896 1.00 96.62 96 TRP A CA 1
ATOM 774 C C . TRP A 1 96 ? 1.443 -9.161 -9.000 1.00 96.62 96 TRP A C 1
ATOM 776 O O . TRP A 1 96 ? 2.670 -9.084 -9.002 1.00 96.62 96 TRP A O 1
ATOM 786 N N . ASN A 1 97 ? 0.672 -8.450 -8.188 1.00 96.38 97 ASN A N 1
ATOM 787 C CA . ASN A 1 97 ? 1.133 -7.558 -7.143 1.00 96.38 97 ASN A CA 1
ATOM 788 C C . ASN A 1 97 ? 0.441 -7.929 -5.829 1.00 96.38 97 ASN A C 1
ATOM 790 O O . ASN A 1 97 ? -0.738 -8.298 -5.807 1.00 96.38 97 ASN A O 1
ATOM 794 N N . PHE A 1 98 ? 1.165 -7.782 -4.729 1.00 97.56 98 PHE A N 1
ATOM 795 C CA . PHE A 1 98 ? 0.634 -7.891 -3.383 1.00 97.56 98 PHE A CA 1
ATOM 796 C C . PHE A 1 98 ? 0.418 -6.501 -2.789 1.00 97.56 98 PHE A C 1
ATOM 798 O O . PHE A 1 98 ? 1.280 -5.625 -2.877 1.00 97.56 98 PHE A O 1
ATOM 805 N N . LYS A 1 99 ? -0.750 -6.321 -2.178 1.00 97.62 99 LYS A N 1
ATOM 806 C CA . LYS A 1 99 ? -1.085 -5.208 -1.294 1.00 97.62 99 LYS A CA 1
ATOM 807 C C . LYS A 1 99 ? -1.561 -5.774 0.037 1.00 97.62 99 LYS A C 1
ATOM 809 O O . LYS A 1 99 ? -2.105 -6.876 0.089 1.00 97.62 99 LYS A O 1
ATOM 814 N N . GLY A 1 100 ? -1.421 -5.020 1.114 1.00 97.25 100 GLY A N 1
ATOM 815 C CA . GLY A 1 100 ? -1.922 -5.457 2.412 1.00 97.25 100 GLY A CA 1
ATOM 816 C C . GLY A 1 100 ? -2.111 -4.295 3.362 1.00 97.25 100 GLY A C 1
ATOM 817 O O . GLY A 1 100 ? -1.301 -3.382 3.360 1.00 97.25 100 GLY A O 1
ATOM 818 N N . ASN A 1 101 ? -3.159 -4.335 4.179 1.00 97.12 101 ASN A N 1
ATOM 819 C CA . ASN A 1 101 ? -3.321 -3.419 5.306 1.00 97.12 101 ASN A CA 1
ATOM 820 C C . ASN A 1 101 ? -3.303 -4.221 6.604 1.00 97.12 101 ASN A C 1
ATOM 822 O O . ASN A 1 101 ? -3.996 -5.230 6.712 1.00 97.12 101 ASN A O 1
ATOM 826 N N . PHE A 1 102 ? -2.534 -3.762 7.578 1.00 96.69 102 PHE A N 1
ATOM 827 C CA . PHE A 1 102 ? -2.373 -4.382 8.882 1.00 96.69 102 PHE A CA 1
ATOM 828 C C . PHE A 1 102 ? -2.555 -3.305 9.940 1.00 96.69 102 PHE A C 1
ATOM 830 O O . PHE A 1 102 ? -1.896 -2.268 9.903 1.00 96.69 102 PHE A O 1
ATOM 837 N N . LEU A 1 103 ? -3.470 -3.535 10.868 1.00 95.69 103 LEU A N 1
ATOM 838 C CA . LEU A 1 103 ? -3.791 -2.602 11.931 1.00 95.69 103 LEU A CA 1
ATOM 839 C C . LEU A 1 103 ? -3.660 -3.320 13.265 1.00 95.69 103 LEU A C 1
ATOM 841 O O . LEU A 1 103 ? -4.270 -4.368 13.472 1.00 95.69 103 LEU A O 1
ATOM 845 N N . LEU A 1 104 ? -2.864 -2.741 14.157 1.00 95.06 104 LEU A N 1
ATOM 846 C CA . LEU A 1 104 ? -2.751 -3.169 15.544 1.00 95.06 104 LEU A CA 1
ATOM 847 C C . LEU A 1 104 ? -3.240 -2.029 16.431 1.00 95.06 104 LEU A C 1
ATOM 849 O O . LEU A 1 104 ? -2.577 -1.002 16.549 1.00 95.06 104 LEU A O 1
ATOM 853 N N . GLY A 1 105 ? -4.424 -2.201 17.002 1.00 93.06 105 GLY A N 1
ATOM 854 C CA . GLY A 1 105 ? -5.106 -1.228 17.838 1.00 93.06 105 GLY A CA 1
ATOM 855 C C . GLY A 1 105 ? -5.115 -1.618 19.304 1.00 93.06 105 GLY A C 1
ATOM 856 O O . GLY A 1 105 ? -5.145 -2.797 19.645 1.00 93.06 105 GLY A O 1
ATOM 857 N N . TYR A 1 106 ? -5.146 -0.610 20.162 1.00 89.94 106 TYR A N 1
ATOM 858 C CA . TYR A 1 106 ? -5.493 -0.712 21.565 1.00 89.94 106 TYR A CA 1
ATOM 859 C C . TYR A 1 106 ? -6.571 0.321 21.887 1.00 89.94 106 TYR A C 1
ATOM 861 O O . TYR A 1 106 ? -6.395 1.523 21.659 1.00 89.94 106 TYR A O 1
ATOM 869 N N . GLN A 1 107 ? -7.695 -0.146 22.418 1.00 86.50 107 GLN A N 1
ATOM 870 C CA . GLN A 1 107 ? -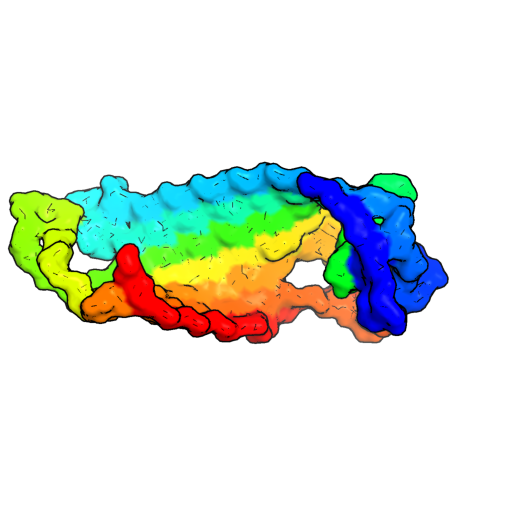8.736 0.739 22.922 1.00 86.50 107 GLN A CA 1
ATOM 871 C C . GLN A 1 107 ? -8.454 1.065 24.389 1.00 86.50 107 GLN A C 1
ATOM 873 O O . GLN A 1 107 ? -8.395 0.178 25.235 1.00 86.50 107 GLN A O 1
ATOM 878 N N . ILE A 1 108 ? -8.285 2.349 24.694 1.00 79.38 108 ILE A N 1
ATOM 879 C CA . ILE A 1 108 ? -8.003 2.829 26.043 1.00 79.38 108 ILE A CA 1
ATOM 880 C C . ILE A 1 108 ? -9.325 2.871 26.830 1.00 79.38 108 ILE A C 1
ATOM 882 O O . ILE A 1 108 ? -10.241 3.604 26.437 1.00 79.38 108 ILE A O 1
ATOM 886 N N . PRO A 1 109 ? -9.454 2.124 27.940 1.00 66.31 109 PRO A N 1
ATOM 887 C CA . PRO A 1 109 ? -10.593 2.262 28.838 1.00 66.31 109 PRO A CA 1
ATOM 888 C C . PRO A 1 109 ? -10.403 3.539 29.671 1.00 66.31 109 PRO A C 1
ATOM 890 O O . PRO A 1 109 ? -9.501 3.611 30.497 1.00 66.31 109 PRO A O 1
ATOM 893 N N . ILE A 1 110 ? -11.204 4.580 29.418 1.00 62.38 110 ILE A N 1
ATOM 894 C CA . ILE A 1 110 ? -11.086 5.880 30.120 1.00 62.38 110 ILE A CA 1
ATOM 895 C C . ILE A 1 110 ? -12.126 6.018 31.244 1.00 62.38 110 ILE A C 1
ATOM 897 O O . ILE A 1 110 ? -11.971 6.856 32.128 1.00 62.38 110 ILE A O 1
ATOM 901 N N . ILE A 1 111 ? -13.171 5.183 31.251 1.00 55.44 111 ILE A N 1
ATOM 902 C CA . ILE A 1 111 ? -14.204 5.175 32.293 1.00 55.44 111 ILE A CA 1
ATOM 903 C C . ILE A 1 111 ? -14.525 3.723 32.653 1.00 55.44 111 ILE A C 1
ATOM 905 O O . ILE A 1 111 ? -15.104 2.985 31.853 1.00 55.44 111 ILE A O 1
ATOM 909 N N . GLU A 1 112 ? -14.129 3.321 33.856 1.00 52.09 112 GLU A N 1
ATOM 910 C CA . GLU A 1 112 ? -14.532 2.066 34.485 1.00 52.09 112 GLU A CA 1
ATOM 911 C C . GLU A 1 112 ? -15.884 2.283 35.177 1.00 52.09 112 GLU A C 1
ATOM 913 O O . GLU A 1 112 ? -15.990 3.086 36.099 1.00 52.09 112 GLU A O 1
ATOM 918 N N . ASP A 1 113 ? -16.935 1.605 34.710 1.00 50.69 113 ASP A N 1
ATOM 919 C CA . ASP A 1 113 ? -18.189 1.468 35.460 1.00 50.69 113 ASP A CA 1
ATOM 920 C C . ASP A 1 113 ? -18.119 0.148 36.247 1.00 50.69 113 ASP A C 1
ATOM 922 O O . ASP A 1 113 ? -17.873 -0.918 35.672 1.00 50.69 113 ASP A O 1
ATOM 926 N N . GLU A 1 114 ? -18.313 0.221 37.565 1.00 52.25 114 GLU A N 1
ATOM 927 C CA . GLU A 1 114 ? -18.123 -0.862 38.543 1.00 52.25 114 GLU A CA 1
ATOM 928 C C . GLU A 1 114 ? -19.180 -1.988 38.472 1.00 52.25 114 GLU A C 1
ATOM 930 O O . GLU A 1 114 ? -19.268 -2.827 39.365 1.00 52.25 114 GLU A O 1
ATOM 935 N N . THR A 1 115 ? -20.015 -2.056 37.433 1.00 50.88 115 THR A N 1
ATOM 936 C CA . THR A 1 115 ? -21.265 -2.845 37.481 1.00 50.88 115 THR A CA 1
ATOM 937 C C . THR A 1 115 ? -21.343 -4.048 36.529 1.00 50.88 115 THR A C 1
ATOM 939 O O . THR A 1 115 ? -22.429 -4.556 36.227 1.00 50.88 115 THR A O 1
ATOM 942 N N . GLY A 1 116 ? -20.203 -4.572 36.069 1.00 54.50 116 GLY A N 1
ATOM 943 C CA . GLY A 1 116 ? -20.155 -5.829 35.317 1.00 54.50 116 GLY A CA 1
ATOM 944 C C . GLY A 1 116 ? -20.408 -7.041 36.220 1.00 54.50 116 GLY A C 1
ATOM 945 O O . GLY A 1 116 ? -19.490 -7.498 36.888 1.00 54.50 116 GLY A O 1
ATOM 946 N N . LYS A 1 117 ? -21.628 -7.598 36.197 1.00 52.91 117 LYS A N 1
ATOM 947 C CA . LYS A 1 117 ? -22.091 -8.731 37.035 1.00 52.91 117 LYS A CA 1
ATOM 948 C C . LYS A 1 117 ? -21.207 -9.998 36.998 1.00 52.91 117 LYS A C 1
ATOM 950 O O . LYS A 1 117 ? -21.356 -10.836 37.876 1.00 52.91 117 LYS A O 1
ATOM 955 N N . ASP A 1 118 ? -20.295 -10.101 36.026 1.00 60.44 118 ASP A N 1
ATOM 956 C CA . ASP A 1 118 ? -19.367 -11.225 35.832 1.00 60.44 118 ASP A CA 1
ATOM 957 C C . ASP A 1 118 ? -17.893 -10.796 35.625 1.00 60.44 118 ASP A C 1
ATOM 959 O O . ASP A 1 118 ? -17.078 -11.619 35.216 1.00 60.44 118 ASP A O 1
ATOM 963 N N . GLU A 1 119 ? -17.538 -9.515 35.823 1.00 57.84 119 GLU A N 1
ATOM 964 C CA . GLU A 1 119 ? -16.183 -8.942 35.604 1.00 57.84 119 GLU A CA 1
ATOM 965 C C . GLU A 1 119 ? -15.556 -9.174 34.204 1.00 57.84 119 GLU A C 1
ATOM 967 O O . GLU A 1 119 ? -14.421 -8.774 33.948 1.00 57.84 119 GLU A O 1
ATOM 972 N N . MET A 1 120 ? -16.273 -9.802 33.264 1.00 52.72 120 MET A N 1
ATOM 973 C CA . MET A 1 120 ? -15.720 -10.196 31.960 1.00 52.72 120 MET A CA 1
ATOM 974 C C . MET A 1 120 ? -15.706 -9.062 30.930 1.00 52.72 120 MET A C 1
ATOM 976 O O . MET A 1 120 ? -14.942 -9.139 29.970 1.00 52.72 120 MET A O 1
ATOM 980 N N . PHE A 1 121 ? -16.545 -8.036 31.109 1.00 54.53 121 PHE A N 1
ATOM 981 C CA . PHE A 1 121 ? -16.654 -6.880 30.217 1.00 54.53 121 PHE A CA 1
ATOM 982 C C . PHE A 1 121 ? -17.046 -5.623 31.002 1.00 54.53 121 PHE A C 1
ATOM 984 O O . PHE A 1 121 ? -17.862 -5.692 31.923 1.00 54.53 121 PHE A O 1
ATOM 991 N N . LEU A 1 122 ? -16.509 -4.468 30.597 1.00 55.97 122 LEU A N 1
ATOM 992 C CA . LEU A 1 122 ? -16.971 -3.161 31.062 1.00 55.97 122 LEU A CA 1
ATOM 993 C C . LEU A 1 122 ? -18.395 -2.933 30.536 1.00 55.97 122 LEU A C 1
ATOM 995 O O . LEU A 1 122 ? -18.616 -2.866 29.324 1.00 55.97 122 LEU A O 1
ATOM 999 N N . ARG A 1 123 ? -19.380 -2.836 31.436 1.00 50.12 123 ARG A N 1
ATOM 1000 C CA . ARG A 1 123 ? -20.749 -2.480 31.052 1.00 50.12 123 ARG A CA 1
ATOM 1001 C C . ARG A 1 123 ? -20.775 -0.991 30.721 1.00 50.12 123 ARG A C 1
ATOM 1003 O O . ARG A 1 123 ? -20.706 -0.143 31.598 1.00 50.12 123 ARG A O 1
ATOM 1010 N N . ARG A 1 124 ? -20.875 -0.673 29.435 1.00 53.53 124 ARG A N 1
ATOM 1011 C CA . ARG A 1 124 ? -20.877 0.703 28.939 1.00 53.53 124 ARG A CA 1
ATOM 1012 C C . ARG A 1 124 ? -22.283 1.295 29.063 1.00 53.53 124 ARG A C 1
ATOM 1014 O O . ARG A 1 124 ? -23.116 1.090 28.188 1.00 53.53 124 ARG A O 1
ATOM 1021 N N . VAL A 1 125 ? -22.561 1.986 30.168 1.00 54.38 125 VAL A N 1
ATOM 1022 C CA . VAL A 1 125 ? -23.875 2.618 30.396 1.00 54.38 125 VAL A CA 1
ATOM 1023 C C . VAL A 1 125 ? -23.971 3.988 29.711 1.00 54.38 125 VAL A C 1
ATOM 1025 O O . VAL A 1 125 ? -25.063 4.364 29.305 1.00 54.38 125 VAL A O 1
ATOM 1028 N N . ASN A 1 126 ? -22.844 4.679 29.476 1.00 53.94 126 ASN A N 1
ATOM 1029 C CA . ASN A 1 126 ? -22.788 5.966 28.768 1.00 53.94 126 ASN A CA 1
ATOM 1030 C C . ASN A 1 126 ? -21.546 6.064 27.846 1.00 53.94 126 ASN A C 1
ATOM 1032 O O . ASN A 1 126 ? -20.417 5.878 28.302 1.00 53.94 126 ASN A O 1
ATOM 1036 N N . ASN A 1 127 ? -21.736 6.381 26.555 1.00 56.12 127 ASN A N 1
ATOM 1037 C CA . ASN A 1 127 ? -20.677 6.690 25.569 1.00 56.12 127 ASN A CA 1
ATOM 1038 C C . ASN A 1 127 ? -20.033 8.068 25.859 1.00 56.12 127 ASN A C 1
ATOM 1040 O O . ASN A 1 127 ? -20.147 8.989 25.056 1.00 56.12 127 ASN A O 1
ATOM 1044 N N . ASN A 1 128 ? -19.412 8.264 27.025 1.00 65.25 128 ASN A N 1
ATOM 1045 C CA . ASN A 1 128 ? -18.955 9.610 27.387 1.00 65.25 128 ASN A CA 1
ATOM 1046 C C . ASN A 1 128 ? -17.623 9.990 26.734 1.00 65.25 128 ASN A C 1
ATOM 1048 O O . ASN A 1 128 ? -17.468 11.140 26.354 1.00 65.25 128 ASN A O 1
ATOM 1052 N N . PHE A 1 129 ? -16.672 9.067 26.581 1.00 77.62 129 PHE A N 1
ATOM 1053 C CA . PHE A 1 129 ? -15.436 9.322 25.838 1.00 77.62 129 PHE A CA 1
ATOM 1054 C C . PHE A 1 129 ? -14.625 8.032 25.683 1.00 77.62 129 PHE A C 1
ATOM 1056 O O . PHE A 1 129 ? -14.407 7.326 26.669 1.00 77.62 129 PHE A O 1
ATOM 1063 N N . VAL A 1 130 ? -14.160 7.718 24.476 1.00 81.44 130 VAL A N 1
ATOM 1064 C CA . VAL A 1 130 ? -13.299 6.554 24.212 1.00 81.44 130 VAL A CA 1
ATOM 1065 C C . VAL A 1 130 ? -12.170 6.981 23.299 1.00 81.44 130 VAL A C 1
ATOM 1067 O O . VAL A 1 130 ? -12.408 7.640 22.291 1.00 81.44 130 VAL A O 1
ATOM 1070 N N . ILE A 1 131 ? -10.949 6.562 23.621 1.00 86.50 131 ILE A N 1
ATOM 1071 C CA . ILE A 1 131 ? -9.806 6.723 22.726 1.00 86.50 131 ILE A CA 1
ATOM 1072 C C . ILE A 1 131 ? -9.381 5.343 22.249 1.00 86.50 131 ILE A C 1
ATOM 1074 O O . ILE A 1 131 ? -9.101 4.458 23.052 1.00 86.50 131 ILE A O 1
ATOM 1078 N N . THR A 1 132 ? -9.283 5.171 20.939 1.00 90.06 132 THR A N 1
ATOM 1079 C CA . THR A 1 132 ? -8.605 4.030 20.327 1.00 90.06 132 THR A CA 1
ATOM 1080 C C . THR A 1 132 ? -7.347 4.534 19.652 1.00 90.06 132 THR A C 1
ATOM 1082 O O . THR A 1 132 ? -7.418 5.412 18.797 1.00 90.06 132 THR A O 1
ATOM 1085 N N . ALA A 1 133 ? -6.201 3.980 20.027 1.00 93.19 133 ALA A N 1
ATOM 1086 C CA . ALA A 1 133 ? -4.939 4.230 19.351 1.00 93.19 133 ALA A CA 1
ATOM 1087 C C . ALA A 1 133 ? -4.562 2.978 18.564 1.00 93.19 133 ALA A C 1
ATOM 1089 O O . ALA A 1 133 ? -4.596 1.876 19.102 1.00 93.19 133 ALA A O 1
ATOM 1090 N N . ALA A 1 134 ? -4.199 3.124 17.300 1.00 94.81 134 ALA A N 1
ATOM 1091 C CA . ALA A 1 134 ? -3.769 2.015 16.471 1.00 94.81 134 ALA A CA 1
ATOM 1092 C C . ALA A 1 134 ? -2.550 2.377 15.642 1.00 94.81 134 ALA A C 1
ATOM 1094 O O . ALA A 1 134 ? -2.367 3.528 15.263 1.00 94.81 134 ALA A O 1
ATOM 1095 N N . MET A 1 135 ? -1.731 1.380 15.336 1.00 96.69 135 MET A N 1
ATOM 1096 C CA . MET A 1 135 ? -0.668 1.487 14.354 1.00 96.69 135 MET A CA 1
ATOM 1097 C C . MET A 1 135 ? -1.143 0.855 13.052 1.00 96.69 135 MET A C 1
ATOM 1099 O O . MET A 1 135 ? -1.474 -0.332 13.020 1.00 96.69 135 MET A O 1
ATOM 1103 N N . LEU A 1 136 ? -1.174 1.650 11.985 1.00 96.69 136 LEU A N 1
ATOM 1104 C CA . LEU A 1 136 ? -1.368 1.161 10.629 1.00 96.69 136 LEU A CA 1
ATOM 1105 C C . LEU A 1 136 ? -0.008 0.836 10.019 1.00 96.69 136 LEU A C 1
ATOM 1107 O O . LEU A 1 136 ? 0.914 1.649 10.063 1.00 96.69 136 LEU A O 1
ATOM 1111 N N . PHE A 1 137 ? 0.079 -0.325 9.391 1.00 97.56 137 PHE A N 1
ATOM 1112 C CA . PHE A 1 137 ? 1.137 -0.699 8.473 1.00 97.56 137 PHE A CA 1
ATOM 1113 C C . PHE A 1 137 ? 0.490 -1.222 7.197 1.00 97.56 137 PHE A C 1
ATOM 1115 O O . PHE A 1 137 ? -0.357 -2.112 7.243 1.00 97.56 137 PHE A O 1
ATOM 1122 N N . ALA A 1 138 ? 0.863 -0.675 6.052 1.00 97.50 138 ALA A N 1
ATOM 1123 C CA . ALA A 1 138 ? 0.284 -1.054 4.780 1.00 97.50 138 ALA A CA 1
ATOM 1124 C C . ALA A 1 138 ? 1.367 -1.257 3.731 1.00 97.50 138 ALA A C 1
ATOM 1126 O O . ALA A 1 138 ? 2.263 -0.433 3.599 1.00 97.50 138 ALA A O 1
ATOM 1127 N N . ILE A 1 139 ? 1.244 -2.338 2.968 1.00 97.88 139 ILE A N 1
ATOM 1128 C CA . ILE A 1 139 ? 1.994 -2.579 1.740 1.00 97.88 139 ILE A CA 1
ATOM 1129 C C . ILE A 1 139 ? 1.143 -2.029 0.598 1.00 97.88 139 ILE A C 1
ATOM 1131 O O . ILE A 1 139 ? 0.086 -2.588 0.285 1.00 97.88 139 ILE A O 1
ATOM 1135 N N . ASP A 1 140 ? 1.588 -0.933 -0.009 1.00 95.12 140 ASP A N 1
ATOM 1136 C CA . ASP A 1 140 ? 0.907 -0.333 -1.154 1.00 95.12 140 ASP A CA 1
ATOM 1137 C C . ASP A 1 140 ? 1.229 -1.065 -2.458 1.00 95.12 140 ASP A C 1
ATOM 1139 O O . ASP A 1 140 ? 0.351 -1.230 -3.305 1.00 95.12 140 ASP A O 1
ATOM 1143 N N . LYS A 1 141 ? 2.464 -1.542 -2.632 1.00 94.00 141 LYS A N 1
ATOM 1144 C CA . LYS A 1 141 ? 2.852 -2.299 -3.826 1.00 94.00 141 LYS A CA 1
ATOM 1145 C C . LYS A 1 141 ? 4.069 -3.173 -3.550 1.00 94.00 141 LYS A C 1
ATOM 1147 O O . LYS A 1 141 ? 5.128 -2.679 -3.181 1.00 94.00 141 LYS A O 1
ATOM 1152 N N . LEU A 1 142 ? 3.921 -4.461 -3.825 1.00 96.12 142 LEU A N 1
ATOM 1153 C CA . LEU A 1 142 ? 5.018 -5.412 -3.960 1.00 96.12 142 LEU A CA 1
ATOM 1154 C C . LEU A 1 142 ? 4.776 -6.240 -5.222 1.00 96.12 142 LEU A C 1
ATOM 1156 O O . LEU A 1 142 ? 3.760 -6.931 -5.314 1.00 96.12 142 LEU A O 1
ATOM 1160 N N . SER A 1 143 ? 5.677 -6.160 -6.198 1.00 95.38 143 SER A N 1
ATOM 1161 C CA . SER A 1 143 ? 5.579 -6.985 -7.405 1.00 95.38 143 SER A CA 1
ATOM 1162 C C . SER A 1 143 ? 5.893 -8.438 -7.057 1.00 95.38 143 SER A C 1
ATOM 1164 O O . SER A 1 143 ? 6.924 -8.714 -6.454 1.00 95.38 143 SER A O 1
ATOM 1166 N N . LEU A 1 144 ? 5.006 -9.365 -7.423 1.00 95.81 144 LEU A N 1
ATOM 1167 C CA . LEU A 1 144 ? 5.231 -10.804 -7.256 1.00 95.81 144 LEU A CA 1
ATOM 1168 C C . LEU A 1 144 ? 5.752 -11.433 -8.547 1.00 95.81 144 LEU A C 1
ATOM 1170 O O . LEU A 1 144 ? 6.660 -12.254 -8.502 1.00 95.81 144 LEU A O 1
ATOM 1174 N N . THR A 1 145 ? 5.197 -11.039 -9.698 1.00 96.19 145 THR A N 1
ATOM 1175 C CA . THR A 1 145 ? 5.626 -11.567 -11.005 1.00 96.19 145 THR A CA 1
ATOM 1176 C C . THR A 1 145 ? 7.011 -11.064 -11.393 1.00 96.19 145 THR A C 1
ATOM 1178 O O . THR A 1 145 ? 7.827 -11.857 -11.842 1.00 96.19 145 THR A O 1
ATOM 1181 N N . HIS A 1 146 ? 7.290 -9.779 -11.165 1.00 94.94 146 HIS A N 1
ATOM 1182 C CA . HIS A 1 146 ? 8.551 -9.145 -11.563 1.00 94.94 146 HIS A CA 1
ATOM 1183 C C . HIS A 1 146 ? 9.497 -8.940 -10.381 1.00 94.94 146 HIS A C 1
ATOM 1185 O O . HIS A 1 146 ? 10.340 -8.054 -10.421 1.00 94.94 146 HIS A O 1
ATOM 1191 N N . TYR A 1 147 ? 9.344 -9.704 -9.294 1.00 94.75 147 TYR A N 1
ATOM 1192 C CA . TYR A 1 147 ? 10.164 -9.525 -8.091 1.00 94.75 147 TYR A CA 1
ATOM 1193 C C . TYR A 1 147 ? 11.664 -9.629 -8.414 1.00 94.75 147 TYR A C 1
ATOM 1195 O O . TYR A 1 147 ? 12.457 -8.806 -7.972 1.00 94.75 147 TYR A O 1
ATOM 1203 N N . SER A 1 148 ? 12.046 -10.592 -9.254 1.00 94.38 148 SER A N 1
ATOM 1204 C CA . SER A 1 148 ? 13.440 -10.912 -9.578 1.00 94.38 148 SER A CA 1
ATOM 1205 C C . SER A 1 148 ? 14.001 -10.240 -10.836 1.00 94.38 148 SER A C 1
ATOM 1207 O O . SER A 1 148 ? 15.139 -10.523 -11.199 1.00 94.38 148 SER A O 1
ATOM 1209 N N . ASP A 1 149 ? 13.234 -9.394 -11.523 1.00 94.06 149 ASP A N 1
ATOM 1210 C CA . ASP A 1 149 ? 13.620 -8.870 -12.843 1.00 94.06 149 ASP A CA 1
ATOM 1211 C C . ASP A 1 149 ? 14.843 -7.946 -12.787 1.00 94.06 149 ASP A C 1
ATOM 1213 O O . ASP A 1 149 ? 15.697 -7.963 -13.672 1.00 94.06 149 ASP A O 1
ATOM 1217 N N . SER A 1 150 ? 14.929 -7.117 -11.749 1.00 93.69 150 SER A N 1
ATOM 1218 C CA . SER A 1 150 ? 16.034 -6.189 -11.524 1.00 93.69 150 SER A CA 1
ATOM 1219 C C . SER A 1 150 ? 16.151 -5.842 -10.035 1.00 93.69 150 SER A C 1
ATOM 1221 O O . SER A 1 150 ? 15.703 -4.771 -9.605 1.00 93.69 150 SER A O 1
ATOM 1223 N N . PRO A 1 151 ? 16.733 -6.747 -9.229 1.00 94.38 151 PRO A N 1
ATOM 1224 C CA . PRO A 1 151 ? 16.791 -6.596 -7.779 1.00 94.38 151 PRO A CA 1
ATOM 1225 C C . PRO A 1 151 ? 17.526 -5.329 -7.329 1.00 94.38 151 PRO A C 1
ATOM 1227 O O . PRO A 1 151 ? 18.406 -4.825 -8.030 1.00 94.38 151 PRO A O 1
ATOM 1230 N N . MET A 1 152 ? 17.240 -4.850 -6.119 1.00 94.50 152 MET A N 1
ATOM 1231 C CA . MET A 1 152 ? 17.895 -3.684 -5.508 1.00 94.50 152 MET A CA 1
ATOM 1232 C C . MET A 1 152 ? 19.425 -3.797 -5.437 1.00 94.50 152 MET A C 1
ATOM 1234 O O . MET A 1 152 ? 20.111 -2.781 -5.391 1.00 94.50 152 MET A O 1
ATOM 1238 N N . SER A 1 153 ? 19.994 -5.007 -5.479 1.00 89.50 153 SER A N 1
ATOM 1239 C CA . SER A 1 153 ? 21.443 -5.260 -5.407 1.00 89.50 153 SER A CA 1
ATOM 1240 C C . SER A 1 153 ? 22.257 -4.791 -6.630 1.00 89.50 153 SER A C 1
ATOM 1242 O O . SER A 1 153 ? 23.401 -5.208 -6.795 1.00 89.50 153 SER A O 1
ATOM 1244 N N . GLY A 1 154 ? 21.685 -3.966 -7.509 1.00 86.50 154 GLY A N 1
ATOM 1245 C CA . GLY A 1 154 ? 22.342 -3.453 -8.718 1.00 86.50 154 GLY A CA 1
ATOM 1246 C C . GLY A 1 154 ? 21.390 -3.092 -9.862 1.00 86.50 154 GLY A C 1
ATOM 1247 O O . GLY A 1 154 ? 21.840 -2.614 -10.901 1.00 86.50 154 GLY A O 1
ATOM 1248 N N . GLY A 1 155 ? 20.091 -3.323 -9.685 1.00 92.69 155 GLY A N 1
ATOM 1249 C CA . GLY A 1 155 ? 19.034 -3.027 -10.641 1.00 92.69 155 GLY A CA 1
ATOM 1250 C C . GLY A 1 155 ? 18.194 -1.804 -10.282 1.00 92.69 155 GLY A C 1
ATOM 1251 O O . GLY A 1 155 ? 18.562 -0.997 -9.429 1.00 92.69 155 GLY A O 1
ATOM 1252 N N . TRP A 1 156 ? 17.031 -1.679 -10.921 1.00 92.19 156 TRP A N 1
ATOM 1253 C CA . TRP A 1 156 ? 16.071 -0.596 -10.668 1.00 92.19 156 TRP A CA 1
ATOM 1254 C C . TRP A 1 156 ? 15.167 -0.840 -9.442 1.00 92.19 156 TRP A C 1
ATOM 1256 O O . TRP A 1 156 ? 14.339 0.007 -9.096 1.00 92.19 156 TRP A O 1
ATOM 1266 N N . GLY A 1 157 ? 15.334 -1.969 -8.748 1.00 94.00 157 GLY A N 1
ATOM 1267 C CA . GLY A 1 157 ? 14.623 -2.296 -7.510 1.00 94.00 157 GLY A CA 1
ATOM 1268 C C . GLY A 1 157 ? 13.232 -2.868 -7.763 1.00 94.00 157 GLY A C 1
ATOM 1269 O O . GLY A 1 157 ? 12.241 -2.353 -7.249 1.00 94.00 157 GLY A O 1
ATOM 1270 N N . SER A 1 158 ? 13.148 -3.911 -8.587 1.00 94.00 158 SER A N 1
ATOM 1271 C CA . SER A 1 158 ? 11.903 -4.623 -8.902 1.00 94.00 158 SER A CA 1
ATOM 1272 C C . SER A 1 158 ? 11.300 -5.382 -7.716 1.00 94.00 158 SER A C 1
ATOM 1274 O O . SER A 1 158 ? 10.088 -5.584 -7.648 1.00 94.00 158 SER A O 1
ATOM 1276 N N . ASP A 1 159 ? 12.156 -5.749 -6.768 1.00 95.56 159 ASP A N 1
ATOM 1277 C CA . ASP A 1 159 ? 11.880 -6.369 -5.473 1.00 95.56 159 ASP A CA 1
ATOM 1278 C C . ASP A 1 159 ? 11.529 -5.355 -4.370 1.00 95.56 159 ASP A C 1
ATOM 1280 O O . ASP A 1 159 ? 11.279 -5.748 -3.227 1.00 95.56 159 ASP A O 1
ATOM 1284 N N . PHE A 1 160 ? 11.497 -4.053 -4.681 1.00 96.56 160 PHE A N 1
ATOM 1285 C CA . PHE A 1 160 ? 11.194 -3.025 -3.692 1.00 96.56 160 PHE A CA 1
ATOM 1286 C C . PHE A 1 160 ? 9.748 -3.124 -3.192 1.00 96.56 160 PHE A C 1
ATOM 1288 O O . PHE A 1 160 ? 8.792 -3.195 -3.970 1.00 96.56 160 PHE A O 1
ATOM 1295 N N . CYS A 1 161 ? 9.588 -3.085 -1.869 1.00 96.62 161 CYS A N 1
ATOM 1296 C CA . CYS A 1 161 ? 8.291 -3.098 -1.207 1.00 96.62 161 CYS A CA 1
ATOM 1297 C C . CYS A 1 161 ? 7.904 -1.678 -0.793 1.00 96.62 161 CYS A C 1
ATOM 1299 O O . CYS A 1 161 ? 8.528 -1.080 0.089 1.00 96.62 161 CYS A O 1
ATOM 1301 N N . TYR A 1 162 ? 6.852 -1.158 -1.415 1.00 96.88 162 TYR A N 1
ATOM 1302 C CA . TYR A 1 162 ? 6.262 0.120 -1.054 1.00 96.88 162 TYR A CA 1
ATOM 1303 C C . TYR A 1 162 ? 5.344 -0.044 0.144 1.00 96.88 162 TYR A C 1
ATOM 1305 O O . TYR A 1 162 ? 4.380 -0.815 0.097 1.00 96.88 162 TYR A O 1
ATOM 1313 N N . VAL A 1 163 ? 5.624 0.712 1.197 1.00 97.81 163 VAL A N 1
ATOM 1314 C CA . VAL A 1 163 ? 4.891 0.707 2.452 1.00 97.81 163 VAL A CA 1
ATOM 1315 C C . VAL A 1 163 ? 4.530 2.118 2.891 1.00 97.81 163 VAL A C 1
ATOM 1317 O O . VAL A 1 163 ? 5.291 3.067 2.713 1.00 97.81 163 VAL A O 1
ATOM 1320 N N . TYR A 1 164 ? 3.376 2.245 3.536 1.00 96.75 164 TYR A N 1
ATOM 1321 C CA . TYR A 1 164 ? 3.052 3.407 4.349 1.00 96.75 164 TYR A CA 1
ATOM 1322 C C . TYR A 1 164 ? 2.574 2.962 5.723 1.00 96.75 164 TYR A C 1
ATOM 1324 O O . TYR A 1 164 ? 1.968 1.903 5.891 1.00 96.75 164 TYR A O 1
ATOM 1332 N N . PHE A 1 165 ? 2.881 3.760 6.733 1.00 98.06 165 PHE A N 1
ATOM 1333 C CA . PHE A 1 165 ? 2.630 3.404 8.119 1.00 98.06 165 PHE A CA 1
ATOM 1334 C C . PHE A 1 165 ? 2.422 4.642 8.980 1.00 98.06 165 PHE A C 1
ATOM 1336 O O . PHE A 1 165 ? 2.827 5.747 8.619 1.00 98.06 165 PHE A O 1
ATOM 1343 N N . GLY A 1 166 ? 1.807 4.453 10.140 1.00 97.81 166 GLY A N 1
ATOM 1344 C CA . GLY A 1 166 ? 1.684 5.508 11.133 1.00 97.81 166 GLY A CA 1
ATOM 1345 C C . GLY A 1 166 ? 0.522 5.305 12.096 1.00 97.81 166 GLY A C 1
ATOM 1346 O O . GLY A 1 166 ? -0.296 4.397 11.910 1.00 97.81 166 GLY A O 1
ATOM 1347 N N . PRO A 1 167 ? 0.452 6.128 13.151 1.00 97.06 167 PRO A N 1
ATOM 1348 C CA . PRO A 1 167 ? -0.592 6.021 14.141 1.00 97.06 167 PRO A CA 1
ATOM 1349 C C . PRO A 1 167 ? -1.929 6.541 13.602 1.00 97.06 167 PRO A C 1
ATOM 1351 O O . PRO A 1 167 ? -2.002 7.476 12.796 1.00 97.06 167 PRO A O 1
ATOM 1354 N N . ILE A 1 168 ? -3.000 5.941 14.102 1.00 95.88 168 ILE A N 1
ATOM 1355 C CA . ILE A 1 168 ? -4.386 6.360 13.951 1.00 95.88 168 ILE A CA 1
ATOM 1356 C C . ILE A 1 168 ? -4.960 6.496 15.355 1.00 95.88 168 ILE A C 1
ATOM 1358 O O . ILE A 1 168 ? -4.842 5.589 16.175 1.00 95.88 168 ILE A O 1
ATOM 1362 N N . PHE A 1 169 ? -5.610 7.616 15.613 1.00 94.56 169 PHE A N 1
ATOM 1363 C CA . PHE A 1 169 ? -6.345 7.879 16.834 1.00 94.56 169 PHE A CA 1
ATOM 1364 C C . PHE A 1 169 ? -7.812 8.053 16.467 1.00 94.56 169 PHE A C 1
ATOM 1366 O O . PHE A 1 169 ? -8.141 8.900 15.638 1.00 94.56 169 PHE A O 1
ATOM 1373 N N . ASN A 1 170 ? -8.679 7.244 17.063 1.00 92.56 170 ASN A N 1
ATOM 1374 C CA . ASN A 1 170 ? -10.122 7.419 17.008 1.00 92.56 170 ASN A CA 1
ATOM 1375 C C . ASN A 1 170 ? -10.618 7.884 18.377 1.00 92.56 170 ASN A C 1
ATOM 1377 O O . ASN A 1 170 ? -10.265 7.297 19.399 1.00 92.56 170 ASN A O 1
ATOM 1381 N N . PHE A 1 171 ? -11.437 8.924 18.374 1.00 90.81 171 PHE A N 1
ATOM 1382 C CA . PHE A 1 171 ? -12.067 9.516 19.539 1.00 90.81 171 PHE A CA 1
ATOM 1383 C C . PHE A 1 171 ? -13.572 9.343 19.388 1.00 90.81 171 PHE A C 1
ATOM 1385 O O . PHE A 1 171 ? -14.171 10.014 18.550 1.00 90.81 171 PHE A O 1
ATOM 1392 N N . ASP A 1 172 ? -14.182 8.483 20.197 1.00 88.38 172 ASP A N 1
ATOM 1393 C CA . ASP A 1 172 ? -15.638 8.451 20.321 1.00 88.38 172 ASP A CA 1
ATOM 1394 C C . ASP A 1 172 ? -16.031 9.456 21.409 1.00 88.38 172 ASP A C 1
ATOM 1396 O O . ASP A 1 172 ? -15.556 9.376 22.544 1.00 88.38 172 ASP A O 1
ATOM 1400 N N . LEU A 1 173 ? -16.857 10.432 21.048 1.00 86.06 173 LEU A N 1
ATOM 1401 C CA . LEU A 1 173 ? -17.237 11.582 21.867 1.00 86.06 173 LEU A CA 1
ATOM 1402 C C . LEU A 1 173 ? -18.705 11.455 22.336 1.00 86.06 173 LEU A C 1
ATOM 1404 O O . LEU A 1 173 ? -19.472 10.676 21.758 1.00 86.06 173 LEU A O 1
ATOM 1408 N N . PRO A 1 174 ? -19.140 12.240 23.347 1.00 82.56 174 PRO A N 1
ATOM 1409 C CA . PRO A 1 174 ? -20.545 12.295 23.748 1.00 82.56 174 PRO A CA 1
ATOM 1410 C C . PRO A 1 174 ? -21.469 12.632 22.577 1.00 82.56 174 PRO A C 1
ATOM 1412 O O . PRO A 1 174 ? -21.057 13.294 21.628 1.00 82.56 174 PRO A O 1
ATOM 1415 N N . ASN A 1 175 ? -22.747 12.262 22.683 1.00 83.81 175 ASN A N 1
ATOM 1416 C CA . ASN A 1 175 ? -23.779 12.568 21.680 1.00 83.81 175 ASN A CA 1
ATOM 1417 C C . ASN A 1 175 ? -23.475 11.994 20.283 1.00 83.81 175 ASN A C 1
ATOM 1419 O O . ASN A 1 175 ? -23.814 12.608 19.275 1.00 83.81 175 ASN A O 1
ATOM 1423 N N . ASN A 1 176 ? -22.837 10.819 20.233 1.00 84.69 176 ASN A N 1
ATOM 1424 C CA . ASN A 1 176 ? -22.494 10.088 19.010 1.00 84.69 176 ASN A CA 1
ATOM 1425 C C . ASN A 1 176 ? -21.514 10.804 18.070 1.00 84.69 176 ASN A C 1
ATOM 1427 O O . ASN A 1 176 ? -21.363 10.384 16.925 1.00 84.69 176 ASN A O 1
ATOM 1431 N N . PHE A 1 177 ? -20.820 11.848 18.519 1.00 89.81 177 PHE A N 1
ATOM 1432 C CA . PHE A 1 177 ? -19.754 12.438 17.718 1.00 89.81 177 PHE A CA 1
ATOM 1433 C C . PHE A 1 177 ? -18.533 11.514 17.674 1.00 89.81 177 PHE A C 1
ATOM 1435 O O . PHE A 1 177 ? -18.258 10.778 18.621 1.00 89.81 177 PHE A O 1
ATOM 1442 N N . PHE A 1 178 ? -17.770 11.579 16.589 1.00 92.00 178 PHE A N 1
ATOM 1443 C CA . PHE A 1 178 ? -16.469 10.930 16.504 1.00 92.00 178 PHE A CA 1
ATOM 1444 C C . PHE A 1 178 ? -15.444 11.830 15.821 1.00 92.00 178 PHE A C 1
ATOM 1446 O O . PHE A 1 178 ? -15.786 12.672 14.988 1.00 92.00 178 PHE A O 1
ATOM 1453 N N . GLY A 1 179 ? -14.176 11.625 16.159 1.00 94.50 179 GLY A N 1
ATOM 1454 C CA . GLY A 1 179 ? -13.037 12.230 15.485 1.00 94.50 179 GLY A CA 1
ATOM 1455 C C . GLY A 1 179 ? -11.976 11.184 15.174 1.00 94.50 179 GLY A C 1
ATOM 1456 O O . GLY A 1 179 ? -11.631 10.381 16.032 1.00 94.50 179 GLY A O 1
ATOM 1457 N N . VAL A 1 180 ? -11.422 11.213 13.967 1.00 95.31 180 VAL A N 1
ATOM 1458 C CA . VAL A 1 180 ? -10.280 10.391 13.563 1.00 95.31 180 VAL A CA 1
ATOM 1459 C C . VAL A 1 180 ? -9.130 11.305 13.186 1.00 95.31 180 VAL A C 1
ATOM 1461 O O . VAL A 1 180 ? -9.298 12.245 12.410 1.00 95.31 180 VAL A O 1
ATOM 1464 N N . PHE A 1 181 ? -7.948 10.996 13.699 1.00 96.38 181 PHE A N 1
ATOM 1465 C CA . PHE A 1 181 ? -6.706 11.668 13.358 1.00 96.38 181 PHE A CA 1
ATOM 1466 C C . PHE A 1 181 ? -5.630 10.638 13.020 1.00 96.38 181 PHE A C 1
ATOM 1468 O O . PHE A 1 181 ? -5.467 9.650 13.731 1.00 96.38 181 PHE A O 1
ATOM 1475 N N . SER A 1 182 ? -4.872 10.853 11.949 1.00 96.69 182 SER A N 1
ATOM 1476 C CA . SER A 1 182 ? -3.740 9.996 11.598 1.00 96.69 182 SER A CA 1
ATOM 1477 C C . SER A 1 182 ? -2.601 10.802 11.000 1.00 96.69 182 SER A C 1
ATOM 1479 O O . SER A 1 182 ? -2.814 11.714 10.199 1.00 96.69 182 SER A O 1
ATOM 1481 N N . LEU A 1 183 ? -1.387 10.414 11.375 1.00 97.50 183 LEU A N 1
ATOM 1482 C CA . LEU A 1 183 ? -0.143 10.849 10.756 1.00 97.50 183 LEU A CA 1
ATOM 1483 C C . LEU A 1 183 ? 0.446 9.649 10.033 1.00 97.50 183 LEU A C 1
ATOM 1485 O O . LEU A 1 183 ? 0.494 8.564 10.608 1.00 97.50 183 LEU A O 1
ATOM 1489 N N . GLN A 1 184 ? 0.860 9.819 8.782 1.00 97.75 184 GLN A N 1
ATOM 1490 C CA . GLN A 1 184 ? 1.377 8.713 7.984 1.00 97.75 184 GLN A CA 1
ATOM 1491 C C . GLN A 1 184 ? 2.673 9.094 7.286 1.00 97.75 184 GLN A C 1
ATOM 1493 O O . GLN A 1 184 ? 2.820 10.206 6.776 1.00 97.75 184 GLN A O 1
ATOM 1498 N N . TRP A 1 185 ? 3.579 8.129 7.228 1.00 98.44 185 TRP A N 1
ATOM 1499 C CA . TRP A 1 185 ? 4.825 8.169 6.479 1.00 98.44 185 TRP A CA 1
ATOM 1500 C C . TRP A 1 185 ? 4.809 7.082 5.415 1.00 98.44 185 TRP A C 1
ATOM 1502 O O . TRP A 1 185 ? 4.115 6.077 5.569 1.00 98.44 185 TRP A O 1
ATOM 1512 N N . ALA A 1 186 ? 5.573 7.284 4.352 1.00 98.19 186 ALA A N 1
ATOM 1513 C CA . ALA A 1 186 ? 5.760 6.312 3.285 1.00 98.19 186 ALA A CA 1
ATOM 1514 C C . ALA A 1 186 ? 7.248 6.175 2.963 1.00 98.19 186 ALA A C 1
ATOM 1516 O O . ALA A 1 186 ? 8.030 7.088 3.252 1.00 98.19 186 ALA A O 1
ATOM 1517 N N . ASN A 1 187 ? 7.638 5.036 2.392 1.00 97.88 187 ASN A N 1
ATOM 1518 C CA . ASN A 1 187 ? 8.971 4.866 1.828 1.00 97.88 187 ASN A CA 1
ATOM 1519 C C . ASN A 1 187 ? 8.980 5.069 0.307 1.00 97.88 187 ASN A C 1
ATOM 1521 O O . ASN A 1 187 ? 7.994 4.826 -0.383 1.00 97.88 187 ASN A O 1
ATOM 1525 N N . GLU A 1 188 ? 10.132 5.476 -0.210 1.00 95.50 188 GLU A N 1
ATOM 1526 C CA . GLU A 1 188 ? 10.404 5.589 -1.643 1.00 95.50 188 GLU A CA 1
ATOM 1527 C C . GLU A 1 188 ? 11.828 5.087 -1.928 1.00 95.50 188 GLU A C 1
ATOM 1529 O O . GLU A 1 188 ? 12.679 5.037 -1.033 1.00 95.50 188 GLU A O 1
ATOM 1534 N N . ARG A 1 189 ? 12.087 4.713 -3.184 1.00 94.50 189 ARG A N 1
ATOM 1535 C CA . ARG A 1 189 ? 13.424 4.357 -3.672 1.00 94.50 189 ARG A CA 1
ATOM 1536 C C . ARG A 1 189 ? 14.270 5.612 -3.890 1.00 94.50 189 ARG A C 1
ATOM 1538 O O . ARG A 1 189 ? 13.824 6.573 -4.512 1.00 94.50 189 ARG A O 1
ATOM 1545 N N . GLU A 1 190 ? 15.527 5.553 -3.478 1.00 94.94 190 GLU A N 1
ATOM 1546 C CA . GLU A 1 190 ? 16.588 6.467 -3.890 1.00 94.94 190 GLU A CA 1
ATOM 1547 C C . GLU A 1 190 ? 17.436 5.807 -4.984 1.00 94.94 190 GLU A C 1
ATOM 1549 O O . GLU A 1 190 ? 17.838 4.646 -4.881 1.00 94.94 190 GLU A O 1
ATOM 1554 N N . TYR A 1 191 ? 17.753 6.564 -6.033 1.00 95.31 191 TYR A N 1
ATOM 1555 C CA . TYR A 1 191 ? 18.607 6.108 -7.128 1.00 95.31 191 TYR A CA 1
ATOM 1556 C C . TYR A 1 191 ? 19.972 6.795 -7.092 1.00 95.31 191 TYR A C 1
ATOM 1558 O O . TYR A 1 191 ? 20.130 7.892 -6.557 1.00 95.31 191 TYR A O 1
ATOM 1566 N N . THR A 1 192 ? 20.975 6.162 -7.696 1.00 94.75 192 THR A N 1
ATOM 1567 C CA . THR A 1 192 ? 22.320 6.741 -7.803 1.00 94.75 192 THR A CA 1
ATOM 1568 C C . THR A 1 192 ? 22.318 8.025 -8.638 1.00 94.75 192 THR A C 1
ATOM 1570 O O . THR A 1 192 ? 21.627 8.119 -9.654 1.00 94.75 192 THR A O 1
ATOM 1573 N N . SER A 1 193 ? 23.158 9.001 -8.273 1.00 93.56 193 SER A N 1
ATOM 157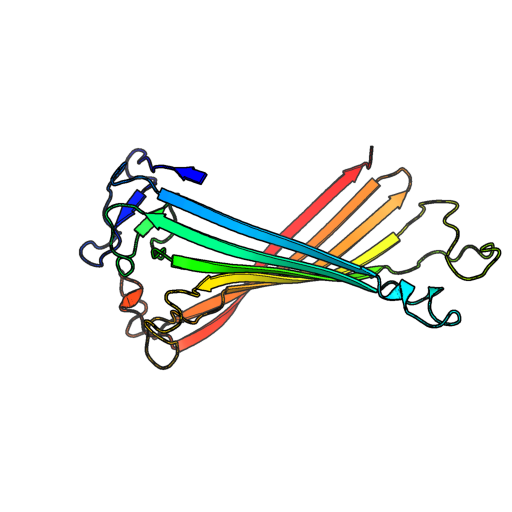4 C CA . SER A 1 193 ? 23.252 10.295 -8.975 1.00 93.56 193 SER A CA 1
ATOM 1575 C C . SER A 1 193 ? 23.567 10.161 -10.469 1.00 93.56 193 SER A C 1
ATOM 1577 O O . SER A 1 193 ? 23.154 11.000 -11.263 1.00 93.56 193 SER A O 1
ATOM 1579 N N . ASN A 1 194 ? 24.257 9.086 -10.860 1.00 92.81 194 ASN A N 1
ATOM 1580 C CA . ASN A 1 194 ? 24.621 8.812 -12.252 1.00 92.81 194 ASN A CA 1
ATOM 1581 C C . ASN A 1 194 ? 23.421 8.400 -13.114 1.00 92.81 194 ASN A C 1
ATOM 1583 O O . ASN A 1 194 ? 23.455 8.574 -14.327 1.00 92.81 194 ASN A O 1
ATOM 1587 N N . THR A 1 195 ? 22.384 7.823 -12.503 1.00 90.94 195 THR A N 1
ATOM 1588 C CA . THR A 1 195 ? 21.261 7.213 -13.228 1.00 90.94 195 THR A CA 1
ATOM 1589 C C . THR A 1 195 ? 19.914 7.840 -12.887 1.00 90.94 195 THR A C 1
ATOM 1591 O O . THR A 1 195 ? 18.961 7.653 -13.634 1.00 90.94 195 THR A O 1
ATOM 1594 N N . VAL A 1 196 ? 19.814 8.642 -11.820 1.00 87.75 196 VAL A N 1
ATOM 1595 C CA . VAL A 1 196 ? 18.563 9.296 -11.397 1.00 87.75 196 VAL A CA 1
ATOM 1596 C C . VAL A 1 196 ? 17.951 10.185 -12.489 1.00 87.75 196 VAL A C 1
ATOM 1598 O O . VAL A 1 196 ? 16.728 10.280 -12.583 1.00 87.75 196 VAL A O 1
ATOM 1601 N N . GLY A 1 197 ? 18.790 10.773 -13.352 1.00 85.00 197 GLY A N 1
ATOM 1602 C CA . GLY A 1 197 ? 18.370 11.579 -14.503 1.00 85.00 197 GLY A CA 1
ATOM 1603 C C . GLY A 1 197 ? 17.815 10.772 -15.684 1.00 85.00 197 GLY A C 1
ATOM 1604 O O . GLY A 1 197 ? 17.298 11.367 -16.628 1.00 85.00 197 GLY A O 1
ATOM 1605 N N . ASN A 1 198 ? 17.895 9.436 -15.649 1.00 86.25 198 ASN A N 1
ATOM 1606 C CA . ASN A 1 198 ? 17.329 8.593 -16.695 1.00 86.25 198 ASN A CA 1
ATOM 1607 C C . ASN A 1 198 ? 15.803 8.713 -16.695 1.00 86.25 198 ASN A C 1
ATOM 1609 O O . ASN A 1 198 ? 15.136 8.481 -15.686 1.00 86.25 198 ASN A O 1
ATOM 1613 N N . LEU A 1 199 ? 15.250 9.057 -17.858 1.00 81.06 199 LEU A N 1
ATOM 1614 C CA . LEU A 1 199 ? 13.807 9.216 -18.042 1.00 81.06 199 LEU A CA 1
ATOM 1615 C C . LEU A 1 199 ? 13.076 7.876 -17.932 1.00 81.06 199 LEU A C 1
ATOM 1617 O O . LEU A 1 199 ? 11.996 7.802 -17.351 1.00 81.06 199 LEU A O 1
ATOM 1621 N N . PHE A 1 200 ? 13.690 6.808 -18.446 1.00 86.50 200 PHE A N 1
ATOM 1622 C CA . PHE A 1 200 ? 13.179 5.456 -18.290 1.00 86.50 200 PHE A CA 1
ATOM 1623 C C . PHE A 1 200 ? 13.640 4.861 -16.960 1.00 86.50 200 PHE A C 1
ATOM 1625 O O . PHE A 1 200 ? 14.839 4.725 -16.706 1.00 86.50 200 PHE A O 1
ATOM 1632 N N . TYR A 1 201 ? 12.680 4.502 -16.109 1.00 86.19 201 TYR A N 1
ATOM 1633 C CA . TYR A 1 201 ? 12.945 4.070 -14.739 1.00 86.19 201 TYR A CA 1
ATOM 1634 C C . TYR A 1 201 ? 13.774 2.780 -14.654 1.00 86.19 201 TYR A C 1
ATOM 1636 O O . TYR A 1 201 ? 14.576 2.653 -13.735 1.00 86.19 201 TYR A O 1
ATOM 1644 N N . GLN A 1 202 ? 13.662 1.861 -15.624 1.00 90.31 202 GLN A N 1
ATOM 1645 C CA . GLN A 1 202 ? 14.442 0.615 -15.601 1.00 90.31 202 GLN A CA 1
ATOM 1646 C C . GLN A 1 202 ? 15.939 0.828 -15.876 1.00 90.31 202 GLN A C 1
ATOM 1648 O O . GLN A 1 202 ? 16.745 -0.051 -15.589 1.00 90.31 202 GLN A O 1
ATOM 1653 N N . ASN A 1 203 ? 16.327 2.004 -16.382 1.00 90.44 203 ASN A N 1
ATOM 1654 C CA . ASN A 1 203 ? 17.733 2.384 -16.535 1.00 90.44 203 ASN A CA 1
ATOM 1655 C C . ASN A 1 203 ? 18.306 3.011 -15.255 1.00 90.44 203 ASN A C 1
ATOM 1657 O O . ASN A 1 203 ? 19.453 3.459 -15.249 1.00 90.44 203 ASN A O 1
ATOM 1661 N N . LYS A 1 204 ? 17.512 3.130 -14.187 1.00 91.62 204 LYS A N 1
ATOM 1662 C CA . LYS A 1 204 ? 17.974 3.649 -12.901 1.00 91.62 204 LYS A CA 1
ATOM 1663 C C . LYS A 1 204 ? 18.598 2.528 -12.082 1.00 91.62 204 LYS A C 1
ATOM 1665 O O . LYS A 1 204 ? 18.140 1.393 -12.118 1.00 91.62 204 LYS A O 1
ATOM 1670 N N . THR A 1 205 ? 19.622 2.859 -11.310 1.00 95.19 205 THR A N 1
ATOM 1671 C CA . THR A 1 205 ? 20.254 1.932 -10.370 1.00 95.19 205 THR A CA 1
ATOM 1672 C C . THR A 1 205 ? 19.894 2.353 -8.961 1.00 95.19 205 THR A C 1
ATOM 1674 O O . THR A 1 205 ? 20.173 3.490 -8.564 1.00 95.19 205 THR A O 1
ATOM 1677 N N . TYR A 1 206 ? 19.256 1.443 -8.229 1.00 96.06 206 TYR A N 1
ATOM 1678 C CA . TYR A 1 206 ? 18.912 1.600 -6.825 1.00 96.06 206 TYR A CA 1
ATOM 1679 C C . TYR A 1 206 ? 20.165 1.919 -6.003 1.00 96.06 206 TYR A C 1
ATOM 1681 O O . TYR A 1 206 ? 21.242 1.370 -6.243 1.00 96.06 206 TYR A O 1
ATOM 1689 N N . LYS A 1 207 ? 20.022 2.838 -5.051 1.00 95.62 207 LYS A N 1
ATOM 1690 C CA . LYS A 1 207 ? 21.075 3.231 -4.114 1.00 95.62 207 LYS A CA 1
ATOM 1691 C C . LYS A 1 207 ? 20.669 2.888 -2.688 1.00 95.62 207 LYS A C 1
ATOM 1693 O O . LYS A 1 207 ? 21.402 2.184 -2.005 1.00 95.62 207 LYS A O 1
ATOM 1698 N N . ASP A 1 208 ? 19.530 3.414 -2.259 1.00 95.56 208 ASP A N 1
ATOM 1699 C CA . ASP A 1 208 ? 18.989 3.225 -0.916 1.00 95.56 208 ASP A CA 1
ATOM 1700 C C . ASP A 1 208 ? 17.484 3.537 -0.921 1.00 95.56 208 ASP A C 1
ATOM 1702 O O . ASP A 1 208 ? 16.882 3.713 -1.981 1.00 95.56 208 ASP A O 1
ATOM 1706 N N . TRP A 1 209 ? 16.862 3.618 0.247 1.00 95.75 209 TRP A N 1
ATOM 1707 C CA . TRP A 1 209 ? 15.484 4.044 0.425 1.00 95.75 209 TRP A CA 1
ATOM 1708 C C . TRP A 1 209 ? 15.391 5.109 1.505 1.00 95.75 209 TRP A C 1
ATOM 1710 O O . TRP A 1 209 ? 16.209 5.181 2.420 1.00 95.75 209 TRP A O 1
ATOM 1720 N N . TYR A 1 210 ? 14.361 5.939 1.414 1.00 96.94 210 TYR A N 1
ATOM 1721 C CA . TYR A 1 210 ? 14.100 6.962 2.416 1.00 96.94 210 TYR A CA 1
ATOM 1722 C C . TYR A 1 210 ? 12.646 6.927 2.854 1.00 96.94 210 TYR A C 1
ATOM 1724 O O . TYR A 1 210 ? 11.770 6.434 2.143 1.00 96.94 210 TYR A O 1
ATOM 1732 N N . VAL A 1 211 ? 12.400 7.469 4.043 1.00 98.00 211 VAL A N 1
ATOM 1733 C CA . VAL A 1 211 ? 11.060 7.683 4.587 1.00 98.00 211 VAL A CA 1
ATOM 1734 C C . VAL A 1 211 ? 10.741 9.163 4.514 1.00 98.00 211 VAL A C 1
ATOM 1736 O O . VAL A 1 211 ? 11.541 9.998 4.933 1.00 98.00 211 VAL A O 1
ATOM 1739 N N . TYR A 1 212 ? 9.555 9.489 4.021 1.00 97.69 212 TYR A N 1
ATOM 1740 C CA . TYR A 1 212 ? 9.058 10.854 3.984 1.00 97.69 212 TYR A CA 1
ATOM 1741 C C . TYR A 1 212 ? 7.667 10.935 4.604 1.00 97.69 212 TYR A C 1
ATOM 1743 O O . TYR A 1 212 ? 6.930 9.951 4.710 1.00 97.69 212 TYR A O 1
ATOM 1751 N N . PHE A 1 213 ? 7.321 12.131 5.066 1.00 98.06 213 PHE A N 1
ATOM 1752 C CA . PHE A 1 213 ? 5.985 12.404 5.561 1.00 98.06 213 PHE A CA 1
ATOM 1753 C C . PHE A 1 213 ? 4.981 12.337 4.410 1.00 98.06 213 PHE A C 1
ATOM 1755 O O . PHE A 1 213 ? 5.117 13.067 3.432 1.00 98.06 213 PHE A O 1
ATOM 1762 N N . TYR A 1 214 ? 3.984 11.464 4.529 1.00 96.44 214 TYR A N 1
ATOM 1763 C CA . TYR A 1 214 ? 3.059 11.175 3.442 1.00 96.44 214 TYR A CA 1
ATOM 1764 C C . TYR A 1 214 ? 1.795 12.026 3.533 1.00 96.44 214 TYR A C 1
ATOM 1766 O O . TYR A 1 214 ? 1.466 12.744 2.590 1.00 96.44 214 TYR A O 1
ATOM 1774 N N . ARG A 1 215 ? 1.073 11.962 4.661 1.00 95.88 215 ARG A N 1
ATOM 1775 C CA . ARG A 1 215 ? -0.179 12.715 4.834 1.00 95.88 215 ARG A CA 1
ATOM 1776 C C . ARG A 1 215 ? -0.626 12.853 6.285 1.00 95.88 215 ARG A C 1
ATOM 1778 O O . ARG A 1 215 ? -0.266 12.053 7.149 1.00 95.88 215 ARG A O 1
ATOM 1785 N N . ILE A 1 216 ? -1.508 13.832 6.490 1.00 96.94 216 ILE A N 1
ATOM 1786 C CA . ILE A 1 216 ? -2.393 13.949 7.653 1.00 96.94 216 ILE A CA 1
ATOM 1787 C C . ILE A 1 216 ? -3.791 13.536 7.214 1.00 96.94 216 ILE A C 1
ATOM 1789 O O . ILE A 1 216 ? -4.263 13.971 6.164 1.00 96.94 216 ILE A O 1
ATOM 1793 N N . VAL A 1 217 ? -4.460 12.728 8.029 1.00 95.38 217 VAL A N 1
ATOM 1794 C CA . VAL A 1 217 ? -5.891 12.459 7.885 1.00 95.38 217 VAL A CA 1
ATOM 1795 C C . VAL A 1 217 ? -6.599 13.024 9.104 1.00 95.38 217 VAL A C 1
ATOM 1797 O O . VAL A 1 217 ? -6.223 12.721 10.234 1.00 95.38 217 VAL A O 1
ATOM 1800 N N . PHE A 1 218 ? -7.624 13.832 8.862 1.00 95.75 218 PHE A N 1
ATOM 1801 C CA . PHE A 1 218 ? -8.551 14.294 9.883 1.00 95.75 218 PHE A CA 1
ATOM 1802 C C . PHE A 1 218 ? -9.972 14.061 9.384 1.00 95.75 218 PHE A C 1
ATOM 1804 O O . PHE A 1 218 ? -10.315 14.469 8.274 1.00 95.75 218 PHE A O 1
ATOM 1811 N N . ALA A 1 219 ? -10.786 13.399 10.194 1.00 94.88 219 ALA A N 1
ATOM 1812 C CA . ALA A 1 219 ? -12.206 13.225 9.939 1.00 94.88 219 ALA A CA 1
ATOM 1813 C C . ALA A 1 219 ? -12.980 13.492 11.227 1.00 94.88 219 ALA A C 1
ATOM 1815 O O . ALA A 1 219 ? -12.528 13.140 12.311 1.00 94.88 219 ALA A O 1
ATOM 1816 N N . PHE A 1 220 ? -14.148 14.105 11.105 1.00 95.50 220 PHE A N 1
ATOM 1817 C CA . PHE A 1 220 ? -15.055 14.348 12.217 1.00 95.50 220 PHE A CA 1
ATOM 1818 C C . PHE A 1 220 ? -16.481 14.120 11.734 1.00 95.50 220 PHE A C 1
ATOM 1820 O O . PHE A 1 220 ? -16.813 14.489 10.605 1.00 95.50 220 PHE A O 1
ATOM 1827 N N . GLY A 1 221 ? -17.318 13.513 12.565 1.00 93.31 221 GLY A N 1
ATOM 1828 C CA . GLY A 1 221 ? -18.680 13.186 12.171 1.00 93.31 221 GLY A CA 1
ATOM 1829 C C . GLY A 1 221 ? -19.576 12.809 13.336 1.00 93.31 221 GLY A C 1
ATOM 1830 O O . GLY A 1 221 ? -19.202 12.933 14.500 1.00 93.31 221 GLY A O 1
ATOM 1831 N N . ILE A 1 222 ? -20.781 12.364 12.988 1.00 90.38 222 ILE A N 1
ATOM 1832 C CA . ILE A 1 222 ? -21.805 11.868 13.909 1.00 90.38 222 ILE A CA 1
ATOM 1833 C C . ILE A 1 222 ? -22.153 10.446 13.471 1.00 90.38 222 ILE A C 1
ATOM 1835 O O . ILE A 1 222 ? -22.415 10.216 12.290 1.00 90.38 222 ILE A O 1
ATOM 1839 N N . ASN A 1 223 ? -22.164 9.505 14.409 1.00 78.81 223 ASN A N 1
ATOM 1840 C CA . ASN A 1 223 ? -22.710 8.169 14.210 1.00 78.81 223 ASN A CA 1
ATOM 1841 C C . ASN A 1 223 ? -24.246 8.263 14.253 1.00 78.81 223 ASN A C 1
ATOM 1843 O O . ASN A 1 223 ? -24.815 8.602 15.296 1.00 78.81 223 ASN A O 1
ATOM 1847 N N . ILE A 1 224 ? -24.892 8.032 13.105 1.00 72.88 224 ILE A N 1
ATOM 1848 C CA . ILE A 1 224 ? -26.358 8.026 12.943 1.00 72.88 224 ILE A CA 1
ATOM 1849 C C . ILE A 1 224 ? -26.912 6.661 13.345 1.00 72.88 224 ILE A C 1
ATOM 1851 O O . ILE A 1 224 ? -26.317 5.647 12.913 1.00 72.88 224 ILE A O 1
#

Secondary structure (DSSP, 8-state):
-EE---EETTTEESEEEE-SSSTT----TTSS-EEEEEEE--EEEEGGGGS-HHHHTT--EEEEEEEEEEEEEETTS-TTSEEEETT--S-B-SEEEEEEEEEEEEEE-----S--TTSSS---S----EEEEEEEEEEEEEESTTTTSS-TTTSS-TT--EEEEEEEEEEE-GGGEEEEEEEEEEEEEEE-TTTTT-SSGGG--EEEEEEEEEEEEEEEEE--

pLDDT: mean 86.01, std 12.63, range [50.12, 98.44]

Radius of gyration: 23.27 Å; chains: 1; bounding box: 51×33×66 Å